Protein AF-A0A329R678-F1 (afdb_monomer_lite)

Foldseek 3Di:
DPCPDPCNDPCNVVDDDDDDDDPVVLVPDPDPVSSVVVVVVVVQVVCVVVLVADDDPVVDSVDGDDDPVPDDDDDPDPDDPVCPCQVVDQLHQPSVLLSVLCVLCVCCAPPVQNDPVSVVVGDDDDDDVSNVVSSVVSNLVPYPDDKDKDFDPPDDPDDPDDPPDDPVVVQPDDDPPDDHRIDID

Radius of gyration: 23.1 Å; chains: 1; bounding box: 65×46×56 Å

Sequence (185 aa):
MIDACHKSSTLWPKFQQLHLREKMRVMSAQNESTATELAEFLEFLLQVGEERHEINPALGPNCIKIPKNMLIENPVEEVSKDREDEDIRSGAIPRGLTQIVDEMYADINNPEIANDEYFANRTILTTTNAVVQRINEAVTQRLEGVSQEYLSTDSVEEDKEVHFFEQKVLHTVNINGILPHKLTL

Structure (mmCIF, N/CA/C/O backbone):
data_AF-A0A329R678-F1
#
_entry.id   AF-A0A329R678-F1
#
loop_
_atom_site.group_PDB
_atom_site.id
_atom_site.type_symbol
_atom_site.label_atom_id
_atom_site.label_alt_id
_atom_site.label_comp_id
_atom_site.label_asym_id
_atom_site.label_entity_id
_atom_site.label_seq_id
_atom_site.pdbx_PDB_ins_code
_atom_site.Cartn_x
_atom_site.Cartn_y
_atom_site.Cartn_z
_atom_site.occupancy
_atom_site.B_iso_or_equiv
_atom_site.auth_seq_id
_atom_site.auth_comp_id
_atom_site.auth_asym_id
_atom_site.auth_atom_id
_atom_site.pdbx_PDB_model_num
ATOM 1 N N . MET A 1 1 ? -2.675 -13.811 -20.116 1.00 44.62 1 MET A N 1
ATOM 2 C CA . MET A 1 1 ? -2.986 -12.360 -20.075 1.00 44.62 1 MET A CA 1
ATOM 3 C C . MET A 1 1 ? -1.812 -11.490 -20.561 1.00 44.62 1 MET A C 1
ATOM 5 O O . MET A 1 1 ? -1.736 -10.330 -20.187 1.00 44.62 1 MET A O 1
ATOM 9 N N . ILE A 1 2 ? -0.904 -12.012 -21.403 1.00 50.44 2 ILE A N 1
ATOM 10 C CA . ILE A 1 2 ? 0.246 -11.256 -21.949 1.00 50.44 2 ILE A CA 1
ATOM 11 C C . ILE A 1 2 ? -0.010 -10.850 -23.418 1.00 50.44 2 ILE A C 1
ATOM 13 O O . ILE A 1 2 ? 0.527 -9.852 -23.887 1.00 50.44 2 ILE A O 1
ATOM 17 N N . ASP A 1 3 ? -0.925 -11.539 -24.113 1.00 45.47 3 ASP A N 1
ATOM 18 C CA . ASP A 1 3 ? -1.231 -11.296 -25.533 1.00 45.47 3 ASP A CA 1
ATOM 19 C C . ASP A 1 3 ? -1.951 -9.968 -25.823 1.00 45.47 3 ASP A C 1
ATOM 21 O O . ASP A 1 3 ? -1.954 -9.505 -26.961 1.00 45.47 3 ASP A O 1
ATOM 25 N N . ALA A 1 4 ? -2.512 -9.316 -24.799 1.00 53.75 4 ALA A N 1
ATOM 26 C CA . ALA A 1 4 ? -3.213 -8.033 -24.904 1.00 53.75 4 ALA A CA 1
ATOM 27 C C . ALA A 1 4 ? -2.349 -6.831 -24.463 1.00 53.75 4 ALA A C 1
ATOM 29 O O . ALA A 1 4 ? -2.868 -5.831 -23.971 1.00 53.75 4 ALA A O 1
ATOM 30 N N . CYS A 1 5 ? -1.022 -6.916 -24.582 1.00 58.47 5 CYS A N 1
ATOM 31 C CA . CYS A 1 5 ? -0.145 -5.781 -24.301 1.00 58.47 5 CYS A CA 1
ATOM 32 C C . CYS A 1 5 ? -0.102 -4.828 -25.508 1.00 58.47 5 CYS A C 1
ATOM 34 O O . CYS A 1 5 ? 0.102 -5.263 -26.632 1.00 58.47 5 CYS A O 1
ATOM 36 N N . HIS A 1 6 ? -0.186 -3.508 -25.317 1.00 60.12 6 HIS A N 1
ATOM 37 C CA . HIS A 1 6 ? -0.041 -2.551 -26.431 1.00 60.12 6 HIS A CA 1
ATOM 38 C C . HIS A 1 6 ? 1.260 -2.733 -27.237 1.00 60.12 6 HIS A C 1
ATOM 40 O O . HIS A 1 6 ? 1.284 -2.445 -28.432 1.00 60.12 6 HIS A O 1
ATOM 46 N N . LYS A 1 7 ? 2.311 -3.270 -26.602 1.00 68.12 7 LYS A N 1
ATOM 47 C CA . LYS A 1 7 ? 3.602 -3.588 -27.227 1.00 68.12 7 LYS A CA 1
ATOM 48 C C . LYS A 1 7 ? 3.549 -4.773 -28.204 1.00 68.12 7 LYS A C 1
ATOM 50 O O . LYS A 1 7 ? 4.445 -4.891 -29.031 1.00 68.12 7 LYS A O 1
ATOM 55 N N . SER A 1 8 ? 2.520 -5.625 -28.140 1.00 75.38 8 SER A N 1
ATOM 56 C CA . SER A 1 8 ? 2.278 -6.704 -29.113 1.00 75.38 8 SER A CA 1
ATOM 57 C C . SER A 1 8 ? 1.406 -6.258 -30.296 1.00 75.38 8 SER A C 1
ATOM 59 O O . SER A 1 8 ? 1.221 -7.016 -31.247 1.00 75.38 8 SER A O 1
ATOM 61 N N . SER A 1 9 ? 0.881 -5.026 -30.273 1.00 83.75 9 SER A N 1
ATOM 62 C CA . SER A 1 9 ? 0.046 -4.491 -31.349 1.00 83.75 9 SER A CA 1
ATOM 63 C C . SER A 1 9 ? 0.848 -4.263 -32.630 1.00 83.75 9 SER A C 1
ATOM 65 O O . SER A 1 9 ? 1.942 -3.702 -32.610 1.00 83.75 9 SER A O 1
ATOM 67 N N . THR A 1 10 ? 0.244 -4.566 -33.780 1.00 87.69 10 THR A N 1
ATOM 68 C CA . THR A 1 10 ? 0.797 -4.236 -35.106 1.00 87.69 10 THR A CA 1
ATOM 69 C C . THR A 1 10 ? 0.944 -2.730 -35.337 1.00 87.69 10 THR A C 1
ATOM 71 O O . THR A 1 10 ? 1.652 -2.306 -36.251 1.00 87.69 10 THR A O 1
ATOM 74 N N . LEU A 1 11 ? 0.284 -1.907 -34.515 1.00 85.62 11 LEU A N 1
ATOM 75 C CA . LEU A 1 11 ? 0.415 -0.454 -34.538 1.00 85.62 11 LEU A CA 1
ATOM 76 C C . LEU A 1 11 ? 1.606 0.046 -33.717 1.00 85.62 11 LEU A C 1
ATOM 78 O O . LEU A 1 11 ? 2.033 1.169 -33.959 1.00 85.62 11 LEU A O 1
ATOM 82 N N . TRP A 1 12 ? 2.165 -0.758 -32.804 1.00 85.94 12 TRP A N 1
ATOM 83 C CA . TRP A 1 12 ? 3.279 -0.363 -31.931 1.00 85.94 12 TRP A CA 1
ATOM 84 C C . TRP A 1 12 ? 4.478 0.245 -32.685 1.00 85.94 12 TRP A C 1
ATOM 86 O O . TRP A 1 12 ? 4.948 1.301 -32.263 1.00 85.94 12 TRP A O 1
ATOM 96 N N . PRO A 1 13 ? 4.911 -0.286 -33.852 1.00 87.12 13 PRO A N 1
ATOM 97 C CA . PRO A 1 13 ? 6.009 0.307 -34.624 1.00 87.12 13 PRO A CA 1
ATOM 98 C C . PRO A 1 13 ? 5.723 1.711 -35.179 1.00 87.12 13 PRO A C 1
ATOM 100 O O . PRO A 1 13 ? 6.641 2.383 -35.636 1.00 87.12 13 PRO A O 1
ATOM 103 N N . LYS A 1 14 ? 4.457 2.150 -35.191 1.00 88.81 14 LYS A N 1
ATOM 104 C CA . LYS A 1 14 ? 4.047 3.476 -35.679 1.00 88.81 14 LYS A CA 1
ATOM 105 C C . LYS A 1 14 ? 4.076 4.547 -34.586 1.00 88.81 14 LYS A C 1
ATOM 107 O O . LYS A 1 14 ? 3.896 5.721 -34.900 1.00 88.81 14 LYS A O 1
ATOM 112 N N . PHE A 1 15 ? 4.261 4.164 -33.323 1.00 86.81 15 PHE A N 1
ATOM 113 C CA . PHE A 1 15 ? 4.336 5.107 -32.211 1.00 86.81 15 PHE A CA 1
ATOM 114 C C . PHE A 1 15 ? 5.758 5.638 -32.038 1.00 86.81 15 PHE A C 1
ATOM 116 O O . PHE A 1 15 ? 6.739 4.909 -32.161 1.00 86.81 15 PHE A O 1
ATOM 123 N N . GLN A 1 16 ? 5.866 6.922 -31.701 1.00 88.56 16 GLN A N 1
ATOM 124 C CA . GLN A 1 16 ? 7.132 7.524 -31.305 1.00 88.56 16 GLN A CA 1
ATOM 125 C C . GLN A 1 16 ? 7.406 7.212 -29.831 1.00 88.56 16 GLN A C 1
ATOM 127 O O . GLN A 1 16 ? 6.624 7.576 -28.953 1.00 88.56 16 GLN A O 1
ATOM 132 N N . GLN A 1 17 ? 8.536 6.563 -29.551 1.00 83.31 17 GLN A N 1
ATOM 133 C CA . GLN A 1 17 ? 8.971 6.285 -28.186 1.00 83.31 17 GLN A CA 1
ATOM 134 C C . GLN A 1 17 ? 9.801 7.454 -27.649 1.00 83.31 17 GLN A C 1
ATOM 136 O O . GLN A 1 17 ? 10.878 7.761 -28.162 1.00 83.31 17 GLN A O 1
ATOM 141 N N . LEU A 1 18 ? 9.310 8.092 -26.591 1.00 85.81 18 LEU A N 1
ATOM 142 C CA . LEU A 1 18 ? 10.030 9.132 -25.863 1.00 85.81 18 LEU A CA 1
ATOM 143 C C . LEU A 1 18 ? 10.611 8.540 -24.579 1.00 85.81 18 LEU A C 1
ATOM 145 O O . LEU A 1 18 ? 9.918 7.841 -23.843 1.00 85.81 18 LEU A O 1
ATOM 149 N N . HIS A 1 19 ? 11.884 8.825 -24.315 1.00 80.50 19 HIS A N 1
ATOM 150 C CA . HIS A 1 19 ? 12.568 8.389 -23.101 1.00 80.50 19 HIS A CA 1
ATOM 151 C C . HIS A 1 19 ? 12.672 9.569 -22.143 1.00 80.50 19 HIS A C 1
ATOM 153 O O . HIS A 1 19 ? 13.465 10.486 -22.363 1.00 80.50 19 HIS A O 1
ATOM 159 N N . LEU A 1 20 ? 11.860 9.545 -21.090 1.00 78.81 20 LEU A N 1
ATOM 160 C CA . LEU A 1 20 ? 11.963 10.504 -19.998 1.00 78.81 20 LEU A CA 1
ATOM 161 C C . LEU A 1 20 ? 13.156 10.127 -19.118 1.00 78.81 20 LEU A C 1
ATOM 163 O O . LEU A 1 20 ? 13.356 8.954 -18.814 1.00 78.81 20 LEU A O 1
ATOM 167 N N . ARG A 1 21 ? 13.961 11.122 -18.740 1.00 75.00 21 ARG A N 1
ATOM 168 C CA . ARG A 1 21 ? 15.178 10.926 -17.932 1.00 75.00 21 ARG A CA 1
ATOM 169 C C . ARG A 1 21 ? 15.086 11.549 -16.542 1.00 75.00 21 ARG A C 1
ATOM 171 O O . ARG A 1 21 ? 15.887 11.221 -15.677 1.00 75.00 21 ARG A O 1
ATOM 178 N N . GLU A 1 22 ? 14.119 12.436 -16.329 1.00 74.94 22 GLU A N 1
ATOM 179 C CA . GLU A 1 22 ? 13.977 13.184 -15.083 1.00 74.94 22 GLU A CA 1
ATOM 180 C C . GLU A 1 22 ? 12.963 12.520 -14.146 1.00 74.94 22 GLU A C 1
ATOM 182 O O . GLU A 1 22 ? 11.812 12.260 -14.510 1.00 74.94 22 GLU A O 1
ATOM 187 N N . LYS A 1 23 ? 13.397 12.252 -12.908 1.00 70.81 23 LYS A N 1
ATOM 188 C CA . LYS A 1 23 ? 12.581 11.653 -11.845 1.00 70.81 23 LYS A CA 1
ATOM 189 C C . LYS A 1 23 ? 11.815 12.751 -11.089 1.00 70.81 23 LYS A C 1
ATOM 191 O O . LYS A 1 23 ? 12.190 13.129 -9.983 1.00 70.81 23 LYS A O 1
ATOM 196 N N . MET A 1 24 ? 10.715 13.241 -11.660 1.00 70.00 24 MET A N 1
ATOM 197 C CA . MET A 1 24 ? 9.947 14.378 -11.107 1.00 70.00 24 MET A CA 1
ATOM 198 C C . MET A 1 24 ? 9.460 14.182 -9.655 1.00 70.00 24 MET A C 1
ATOM 200 O O . MET A 1 24 ? 9.307 15.159 -8.932 1.00 70.00 24 MET A O 1
ATOM 204 N N . ARG A 1 25 ? 9.263 12.936 -9.191 1.00 65.62 25 ARG A N 1
ATOM 205 C CA . ARG A 1 25 ? 8.847 12.636 -7.803 1.00 65.62 25 ARG A CA 1
ATOM 206 C C . ARG A 1 25 ? 9.941 12.878 -6.746 1.00 65.62 25 ARG A C 1
ATOM 208 O O . ARG A 1 25 ? 9.602 13.046 -5.585 1.00 65.62 25 ARG A O 1
ATOM 215 N N . VAL A 1 26 ? 11.226 12.922 -7.126 1.00 62.50 26 VAL A N 1
ATOM 216 C CA . VAL A 1 26 ? 12.355 13.210 -6.204 1.00 62.50 26 VAL A CA 1
ATOM 217 C C . VAL A 1 26 ? 12.342 14.666 -5.753 1.00 62.50 26 VAL A C 1
ATOM 219 O O . VAL A 1 26 ? 12.728 14.981 -4.633 1.00 62.50 26 VAL A O 1
ATOM 222 N N . MET A 1 27 ? 11.896 15.568 -6.630 1.00 58.31 27 MET A N 1
ATOM 223 C CA . MET A 1 27 ? 12.028 17.013 -6.430 1.00 58.31 27 MET A CA 1
ATOM 224 C C . MET A 1 27 ? 11.109 17.576 -5.337 1.00 58.31 27 MET A C 1
ATOM 226 O O . MET A 1 27 ? 11.174 18.764 -5.042 1.00 58.31 27 MET A O 1
ATOM 230 N N . SER A 1 28 ? 10.261 16.737 -4.737 1.00 63.12 28 SER A N 1
ATOM 231 C CA . SER A 1 28 ? 9.339 17.106 -3.660 1.00 63.12 28 SER A CA 1
ATOM 232 C C . SER A 1 28 ? 9.893 16.844 -2.253 1.00 63.12 28 SER A C 1
ATOM 234 O O . SER A 1 28 ? 9.177 17.073 -1.280 1.00 63.12 28 SER A O 1
ATOM 236 N N . ALA A 1 29 ? 11.130 16.348 -2.115 1.00 61.75 29 ALA A N 1
ATOM 237 C CA . ALA A 1 29 ? 11.719 16.080 -0.805 1.00 61.75 29 ALA A CA 1
ATOM 238 C C . ALA A 1 29 ? 11.932 17.384 -0.016 1.00 61.75 29 ALA A C 1
ATOM 240 O O . ALA A 1 29 ? 12.594 18.308 -0.485 1.00 61.75 29 ALA A O 1
ATOM 241 N N . GLN A 1 30 ? 11.356 17.452 1.186 1.00 65.19 30 GLN A N 1
ATOM 242 C CA . GLN A 1 30 ? 11.379 18.655 2.023 1.00 65.19 30 GLN A CA 1
ATOM 243 C C . GLN A 1 30 ? 12.724 18.853 2.749 1.00 65.19 30 GLN A C 1
ATOM 245 O O . GLN A 1 30 ? 13.092 19.993 3.018 1.00 65.19 30 GLN A O 1
ATOM 250 N N . ASN A 1 31 ? 13.473 17.768 3.013 1.00 70.81 31 ASN A N 1
ATOM 251 C CA . ASN A 1 31 ? 14.723 17.764 3.785 1.00 70.81 31 ASN A CA 1
ATOM 252 C C . ASN A 1 31 ? 15.814 16.903 3.106 1.00 70.81 31 ASN A C 1
ATOM 254 O O . ASN A 1 31 ? 15.518 15.999 2.328 1.00 70.81 31 ASN A O 1
ATOM 258 N N . GLU A 1 32 ? 17.088 17.138 3.439 1.00 72.69 32 GLU A N 1
ATOM 259 C CA . GLU A 1 32 ? 18.248 16.462 2.819 1.00 72.69 32 GLU A CA 1
ATOM 260 C C . GLU A 1 32 ? 18.330 14.953 3.140 1.00 72.69 32 GLU A C 1
ATOM 262 O O . GLU A 1 32 ? 18.625 14.139 2.263 1.00 72.69 32 GLU A O 1
ATOM 267 N N . SER A 1 33 ? 17.996 14.558 4.376 1.00 74.31 33 SER A N 1
ATOM 268 C CA . SER A 1 33 ? 17.966 13.142 4.786 1.00 74.31 33 SER A CA 1
ATOM 269 C C . SER A 1 33 ? 16.896 12.355 4.026 1.00 74.31 33 SER A C 1
ATOM 271 O O . SER A 1 33 ? 17.181 11.305 3.458 1.00 74.31 33 SER A O 1
ATOM 273 N N . THR A 1 34 ? 15.676 12.897 3.943 1.00 76.25 34 THR A N 1
ATOM 274 C CA . THR A 1 34 ? 14.563 12.252 3.231 1.00 76.25 34 THR A CA 1
ATOM 275 C C . THR A 1 34 ? 14.780 12.249 1.719 1.00 76.25 34 THR A C 1
ATOM 277 O O . THR A 1 34 ? 14.377 11.307 1.041 1.00 76.25 34 THR A O 1
ATOM 280 N N . ALA A 1 35 ? 15.469 13.257 1.175 1.00 77.50 35 ALA A N 1
ATOM 281 C CA . ALA A 1 35 ? 15.884 13.267 -0.226 1.00 77.50 35 ALA A CA 1
ATOM 282 C C . ALA A 1 35 ? 16.862 12.128 -0.551 1.00 77.50 35 ALA A C 1
ATOM 284 O O . ALA A 1 35 ? 16.757 11.525 -1.620 1.00 77.50 35 ALA A O 1
ATOM 285 N N . THR A 1 36 ? 17.782 11.820 0.367 1.00 81.88 36 THR A N 1
ATOM 286 C CA . THR A 1 36 ? 18.777 10.752 0.193 1.00 81.88 36 THR A CA 1
ATOM 287 C C . THR A 1 36 ? 18.113 9.375 0.197 1.00 81.88 36 THR A C 1
ATOM 289 O O . THR A 1 36 ? 18.285 8.615 -0.754 1.00 81.88 36 THR A O 1
ATOM 292 N N . GLU A 1 37 ? 17.266 9.088 1.188 1.00 83.25 37 GLU A N 1
ATOM 293 C CA . GLU A 1 37 ? 16.509 7.826 1.264 1.00 83.25 37 GLU A CA 1
ATOM 294 C C . GLU A 1 37 ? 15.598 7.627 0.042 1.00 83.25 37 GLU A C 1
ATOM 296 O O . GLU A 1 37 ? 15.548 6.548 -0.557 1.00 83.25 37 GLU A O 1
ATOM 301 N N . LEU A 1 38 ? 14.908 8.690 -0.387 1.00 82.69 38 LEU A N 1
ATOM 302 C CA . LEU A 1 38 ? 14.064 8.660 -1.578 1.00 82.69 38 LEU A CA 1
ATOM 303 C C . LEU A 1 38 ? 14.883 8.409 -2.852 1.00 82.69 38 LEU A C 1
ATOM 305 O O . LEU A 1 38 ? 14.434 7.682 -3.742 1.00 82.69 38 LEU A O 1
ATOM 309 N N . ALA A 1 39 ? 16.079 8.992 -2.954 1.00 83.44 39 ALA A N 1
ATOM 310 C CA . ALA A 1 39 ? 16.979 8.767 -4.077 1.00 83.44 39 ALA A CA 1
ATOM 311 C C . ALA A 1 39 ? 17.461 7.310 -4.134 1.00 83.44 39 ALA A C 1
ATOM 313 O O . ALA A 1 39 ? 17.420 6.713 -5.212 1.00 83.44 39 ALA A O 1
ATOM 314 N N . GLU A 1 40 ? 17.839 6.721 -2.996 1.00 86.12 40 GLU A N 1
ATOM 315 C CA . GLU A 1 40 ? 18.222 5.307 -2.891 1.00 86.12 40 GLU A CA 1
ATOM 316 C C . GLU A 1 40 ? 17.073 4.377 -3.305 1.00 86.12 40 GLU A C 1
ATOM 318 O O . GLU A 1 40 ? 17.256 3.491 -4.144 1.00 86.12 40 GLU A O 1
ATOM 323 N N . PHE A 1 41 ? 15.860 4.622 -2.798 1.00 86.06 41 PHE A N 1
ATOM 324 C CA . PHE A 1 41 ? 14.670 3.857 -3.177 1.00 86.06 41 PHE A CA 1
ATOM 325 C C . PHE A 1 41 ? 14.373 3.944 -4.681 1.00 86.06 41 PHE A C 1
ATOM 327 O O . PHE A 1 41 ? 14.062 2.946 -5.335 1.00 86.06 41 PHE A O 1
ATOM 334 N N . LEU A 1 42 ? 14.492 5.134 -5.269 1.00 85.81 42 LEU A N 1
ATOM 335 C CA . LEU A 1 42 ? 14.240 5.325 -6.695 1.00 85.81 42 LEU A CA 1
ATOM 336 C C . LEU A 1 42 ? 15.338 4.760 -7.585 1.00 85.81 42 LEU A C 1
ATOM 338 O O . LEU A 1 42 ? 15.078 4.457 -8.750 1.00 85.81 42 LEU A O 1
ATOM 342 N N . GLU A 1 43 ? 16.563 4.661 -7.087 1.00 87.00 43 GLU A N 1
ATOM 343 C CA . GLU A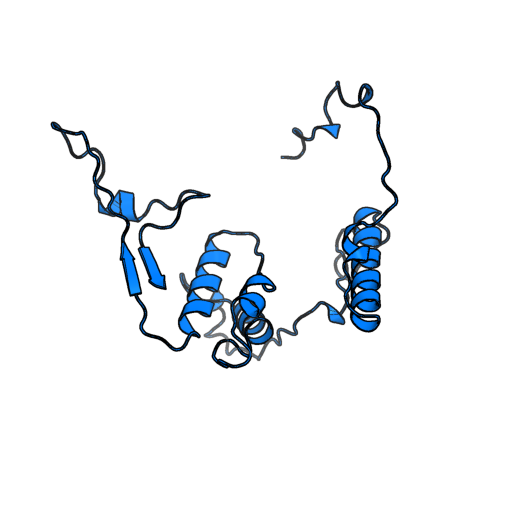 1 43 ? 17.628 3.961 -7.790 1.00 87.00 43 GLU A CA 1
ATOM 344 C C . GLU A 1 43 ? 17.387 2.453 -7.786 1.00 87.00 43 GLU A C 1
ATOM 346 O O . GLU A 1 43 ? 17.486 1.818 -8.835 1.00 87.00 43 GLU A O 1
ATOM 351 N N . PHE A 1 44 ? 16.927 1.898 -6.664 1.00 88.19 44 PHE A N 1
ATOM 352 C CA . PHE A 1 44 ? 16.464 0.513 -6.609 1.00 88.19 44 PHE A CA 1
ATOM 353 C C . PHE A 1 44 ? 15.329 0.243 -7.615 1.00 88.19 44 PHE A C 1
ATOM 355 O O . PHE A 1 44 ? 15.408 -0.712 -8.388 1.00 88.19 44 PHE A O 1
ATOM 362 N N . LEU A 1 45 ? 14.305 1.105 -7.690 1.00 87.62 45 LEU A N 1
ATOM 363 C CA . LEU A 1 45 ? 13.220 0.944 -8.671 1.00 87.62 45 LEU A CA 1
ATOM 364 C C . LEU A 1 45 ? 13.707 1.004 -10.127 1.00 87.62 45 LEU A C 1
ATOM 366 O O . LEU A 1 45 ? 13.183 0.272 -10.970 1.00 87.62 45 LEU A O 1
ATOM 370 N N . LEU A 1 46 ? 14.706 1.841 -10.435 1.00 87.12 46 LEU A N 1
ATOM 371 C CA . LEU A 1 46 ? 15.326 1.851 -11.762 1.00 87.12 46 LEU A CA 1
ATOM 372 C C . LEU A 1 46 ? 16.039 0.534 -12.054 1.00 87.12 46 LEU A C 1
ATOM 374 O O . LEU A 1 46 ? 15.813 -0.047 -13.110 1.00 87.12 46 LEU A O 1
ATOM 378 N N . GLN A 1 47 ? 16.851 0.039 -11.120 1.00 87.62 47 GLN A N 1
ATOM 379 C CA . GLN A 1 47 ? 17.548 -1.237 -11.284 1.00 87.62 47 GLN A CA 1
ATOM 380 C C . GLN A 1 47 ? 16.565 -2.389 -11.504 1.00 87.62 47 GLN A C 1
ATOM 382 O O . GLN A 1 47 ? 16.806 -3.251 -12.348 1.00 87.62 47 GLN A O 1
ATOM 387 N N . VAL A 1 48 ? 15.430 -2.389 -10.800 1.00 88.00 48 VAL A N 1
ATOM 388 C CA . VAL A 1 48 ? 14.354 -3.361 -11.026 1.00 88.00 48 VAL A CA 1
ATOM 389 C C . VAL A 1 48 ? 13.774 -3.221 -12.434 1.00 88.00 48 VAL A C 1
ATOM 391 O O . VAL A 1 48 ? 13.691 -4.218 -13.148 1.00 88.00 48 VAL A O 1
ATOM 394 N N . GLY A 1 49 ? 13.421 -2.003 -12.857 1.00 83.38 49 GLY A N 1
ATOM 395 C CA . GLY A 1 49 ? 12.829 -1.741 -14.174 1.00 83.38 49 GLY A CA 1
ATOM 396 C C . GLY A 1 49 ? 13.767 -1.975 -15.365 1.00 83.38 49 GLY A C 1
ATOM 397 O O . GLY A 1 49 ? 13.296 -2.283 -16.456 1.00 83.38 49 GLY A O 1
ATOM 398 N N . GLU A 1 50 ? 15.079 -1.846 -15.164 1.00 84.06 50 GLU A N 1
ATOM 399 C CA . GLU A 1 50 ? 16.122 -2.120 -16.162 1.00 84.06 50 GLU A CA 1
ATOM 400 C C . GLU A 1 50 ? 16.678 -3.553 -16.083 1.00 84.06 50 GLU A C 1
ATOM 402 O O . GLU A 1 50 ? 17.637 -3.864 -16.789 1.00 84.06 50 GLU A O 1
ATOM 407 N N . GLU A 1 51 ? 16.118 -4.409 -15.217 1.00 82.00 51 GLU A N 1
ATOM 408 C CA . GLU A 1 51 ? 16.579 -5.788 -14.976 1.00 82.00 51 GLU A CA 1
ATOM 409 C C . GLU A 1 51 ? 18.048 -5.884 -14.501 1.00 82.00 51 GLU A C 1
ATOM 411 O O . GLU A 1 51 ? 18.714 -6.902 -14.673 1.00 82.00 51 GLU A O 1
ATOM 416 N N . ARG A 1 52 ? 18.563 -4.827 -13.856 1.00 83.38 52 ARG A N 1
ATOM 417 C CA . ARG A 1 52 ? 19.910 -4.757 -13.251 1.00 83.38 52 ARG A CA 1
ATOM 418 C C . ARG A 1 52 ? 19.903 -4.993 -11.736 1.00 83.38 52 ARG A C 1
ATOM 420 O O . ARG A 1 52 ? 20.862 -4.640 -11.054 1.00 83.38 52 ARG A O 1
ATOM 427 N N . HIS A 1 53 ? 18.807 -5.520 -11.201 1.00 81.50 53 HIS A N 1
ATOM 428 C CA . HIS A 1 53 ? 18.627 -5.746 -9.770 1.00 81.50 53 HIS A CA 1
ATOM 429 C C . HIS A 1 53 ? 19.422 -6.960 -9.273 1.00 81.50 53 HIS A C 1
ATOM 431 O O . HIS A 1 53 ? 19.713 -7.893 -10.021 1.00 81.50 53 HIS A O 1
ATOM 437 N N . GLU A 1 54 ? 19.738 -6.974 -7.976 1.00 80.38 54 GLU A N 1
ATOM 438 C CA . GLU A 1 54 ? 20.316 -8.158 -7.346 1.00 80.38 54 GLU A CA 1
ATOM 439 C C . GLU A 1 54 ? 19.312 -9.316 -7.359 1.00 80.38 54 GLU A C 1
ATOM 441 O O . GLU A 1 54 ? 18.179 -9.195 -6.882 1.00 80.38 54 GLU A O 1
ATOM 446 N N . ILE A 1 55 ? 19.760 -10.462 -7.863 1.00 81.38 55 ILE A N 1
ATOM 447 C CA . ILE A 1 55 ? 19.014 -11.716 -7.797 1.00 81.38 55 ILE A CA 1
ATOM 448 C C . ILE A 1 55 ? 19.378 -12.473 -6.527 1.00 81.38 55 ILE A C 1
ATOM 450 O O . ILE A 1 55 ? 20.527 -12.463 -6.078 1.00 81.38 55 ILE A O 1
ATOM 454 N N . ASN A 1 56 ? 18.403 -13.168 -5.949 1.00 76.19 56 ASN A N 1
ATOM 455 C CA . ASN A 1 56 ? 18.685 -14.114 -4.880 1.00 76.19 56 ASN A CA 1
ATOM 456 C C . ASN A 1 56 ? 19.144 -15.457 -5.492 1.00 76.19 56 ASN A C 1
ATOM 458 O O . ASN A 1 56 ? 18.317 -16.138 -6.107 1.00 76.19 56 ASN A O 1
ATOM 462 N N . PRO A 1 57 ? 20.408 -15.896 -5.291 1.00 75.62 57 PRO A N 1
ATOM 463 C CA . PRO A 1 57 ? 20.914 -17.137 -5.883 1.00 75.62 57 PRO A CA 1
ATOM 464 C C . PRO A 1 57 ? 20.111 -18.379 -5.479 1.00 75.62 57 PRO A C 1
ATOM 466 O O . PRO A 1 57 ? 20.078 -19.352 -6.225 1.00 75.62 57 PRO A O 1
ATOM 469 N N . ALA A 1 58 ? 19.459 -18.347 -4.312 1.00 80.12 58 ALA A N 1
ATOM 470 C CA . ALA A 1 58 ? 18.677 -19.461 -3.789 1.00 80.12 58 ALA A CA 1
ATOM 471 C C . ALA A 1 58 ? 17.262 -19.561 -4.389 1.00 80.12 58 ALA A C 1
ATOM 473 O O . ALA A 1 58 ? 16.688 -20.646 -4.389 1.00 80.12 58 ALA A O 1
ATOM 474 N N . LEU A 1 59 ? 16.692 -18.455 -4.886 1.00 78.25 59 LEU A N 1
ATOM 475 C CA . LEU A 1 59 ? 15.318 -18.404 -5.418 1.00 78.25 59 LEU A CA 1
ATOM 476 C C . LEU A 1 59 ? 15.270 -18.383 -6.957 1.00 78.25 59 LEU A C 1
ATOM 478 O O . LEU A 1 59 ? 14.224 -18.642 -7.545 1.00 78.25 59 LEU A O 1
ATOM 482 N N . GLY A 1 60 ? 16.410 -18.130 -7.608 1.00 76.56 60 GLY A N 1
ATOM 483 C CA . GLY A 1 60 ? 16.559 -18.146 -9.062 1.00 76.56 60 GLY A CA 1
ATOM 484 C C . GLY A 1 60 ? 16.610 -16.749 -9.700 1.00 76.56 60 GLY A C 1
ATOM 485 O O . GLY A 1 60 ? 16.469 -15.735 -9.015 1.00 76.56 60 GLY A O 1
ATOM 486 N N . PRO A 1 61 ? 16.822 -16.677 -11.028 1.00 76.12 61 PRO A N 1
ATOM 487 C CA . PRO A 1 61 ? 17.091 -15.423 -11.742 1.00 76.12 61 PRO A CA 1
ATOM 488 C C . PRO A 1 61 ? 15.874 -14.495 -11.870 1.00 76.12 61 PRO A C 1
ATOM 490 O O . PRO A 1 61 ? 16.041 -13.322 -12.169 1.00 76.12 61 PRO A O 1
ATOM 493 N N . ASN A 1 62 ? 14.661 -15.001 -11.630 1.00 79.75 62 ASN A N 1
ATOM 494 C CA . ASN A 1 62 ? 13.416 -14.234 -11.755 1.00 79.75 62 ASN A CA 1
ATOM 495 C C . ASN A 1 62 ? 12.948 -13.637 -10.417 1.00 79.75 62 ASN A C 1
ATOM 497 O O . ASN A 1 62 ? 11.812 -13.175 -10.308 1.00 79.75 62 ASN A O 1
ATOM 501 N N . CYS A 1 63 ? 13.784 -13.702 -9.380 1.00 81.44 63 CYS A N 1
ATOM 502 C CA . CYS A 1 63 ? 13.443 -13.242 -8.042 1.00 81.44 63 CYS A CA 1
ATOM 503 C C . CYS A 1 63 ? 14.281 -12.021 -7.673 1.00 81.44 63 CYS A C 1
ATOM 505 O O . CYS A 1 63 ? 15.495 -12.117 -7.481 1.00 81.44 63 CYS A O 1
ATOM 507 N N . ILE A 1 64 ? 13.597 -10.890 -7.517 1.00 86.38 64 ILE A N 1
ATOM 508 C CA . ILE A 1 64 ? 14.189 -9.641 -7.045 1.00 86.38 64 ILE A CA 1
ATOM 509 C C . ILE A 1 64 ? 14.509 -9.779 -5.557 1.00 86.38 64 ILE A C 1
ATOM 511 O O . ILE A 1 64 ? 13.657 -10.176 -4.758 1.00 86.38 64 ILE A O 1
ATOM 515 N N . LYS A 1 65 ? 15.729 -9.416 -5.167 1.00 86.50 65 LYS A N 1
ATOM 516 C CA . LYS A 1 65 ? 16.103 -9.273 -3.762 1.00 86.50 65 LYS A CA 1
ATOM 517 C C . LYS A 1 65 ? 15.693 -7.888 -3.257 1.00 86.50 65 LYS A C 1
ATOM 519 O O . LYS A 1 65 ? 16.177 -6.874 -3.753 1.00 86.50 65 LYS A O 1
ATOM 524 N N . ILE A 1 66 ? 14.816 -7.854 -2.256 1.00 87.31 66 ILE A N 1
ATOM 525 C CA . ILE A 1 66 ? 14.386 -6.608 -1.609 1.00 87.31 66 ILE A CA 1
ATOM 526 C C . ILE A 1 66 ? 15.455 -6.172 -0.584 1.00 87.31 66 ILE A C 1
ATOM 528 O O . ILE A 1 66 ? 15.918 -7.016 0.194 1.00 87.31 66 ILE A O 1
ATOM 532 N N . PRO A 1 67 ? 15.871 -4.890 -0.569 1.00 87.75 67 PRO A N 1
ATOM 533 C CA . PRO A 1 67 ? 16.784 -4.350 0.436 1.00 87.75 67 PRO A CA 1
ATOM 534 C C . PRO A 1 67 ? 16.261 -4.528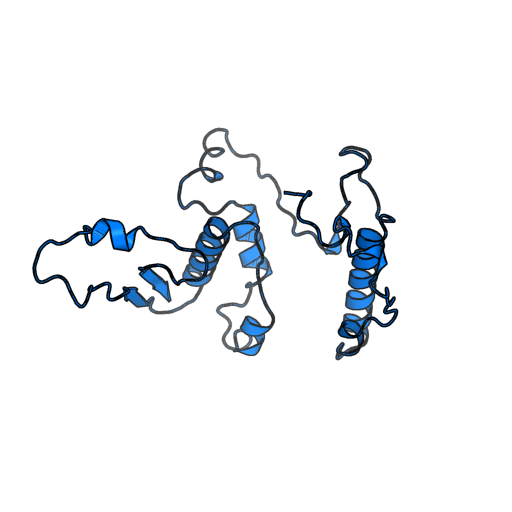 1.866 1.00 87.75 67 PRO A C 1
ATOM 536 O O . PRO A 1 67 ? 15.073 -4.360 2.126 1.00 87.75 67 PRO A O 1
ATOM 539 N N . LYS A 1 68 ? 17.150 -4.835 2.820 1.00 86.62 68 LYS A N 1
ATOM 540 C CA . LYS A 1 68 ? 16.755 -5.132 4.212 1.00 86.62 68 LYS A CA 1
ATOM 541 C C . LYS A 1 68 ? 16.053 -3.970 4.915 1.00 86.62 68 LYS A C 1
ATOM 543 O O . LYS A 1 68 ? 15.151 -4.205 5.700 1.00 86.62 68 LYS A O 1
ATOM 548 N N 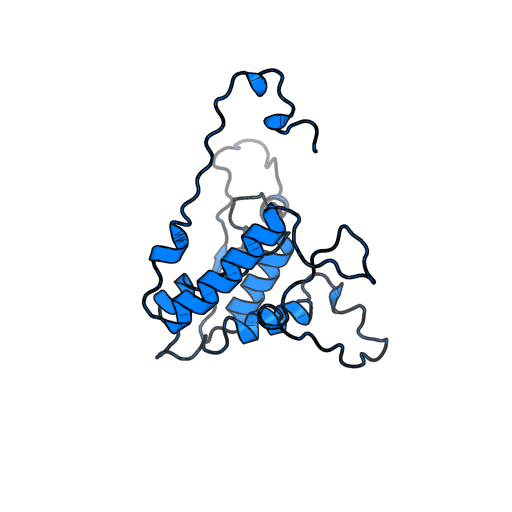. ASN A 1 69 ? 16.442 -2.736 4.614 1.00 86.12 69 ASN A N 1
ATOM 549 C CA . ASN A 1 69 ? 15.821 -1.523 5.153 1.00 86.12 69 ASN A CA 1
ATOM 550 C C . ASN A 1 69 ? 14.398 -1.271 4.624 1.00 86.12 69 ASN A C 1
ATOM 552 O O . ASN A 1 69 ? 13.738 -0.353 5.092 1.00 86.12 69 ASN A O 1
ATOM 556 N N . MET A 1 70 ? 13.934 -2.057 3.649 1.00 86.62 70 MET A N 1
ATOM 557 C CA . MET A 1 70 ? 12.565 -2.016 3.124 1.00 86.62 70 MET A CA 1
ATOM 558 C C . MET A 1 70 ? 11.723 -3.204 3.610 1.00 86.62 70 MET A C 1
ATOM 560 O O . MET A 1 70 ? 10.612 -3.410 3.122 1.00 86.62 70 MET A O 1
ATOM 564 N N . LEU A 1 71 ? 12.261 -4.026 4.516 1.00 87.69 71 LEU A N 1
ATOM 565 C CA . LEU A 1 71 ? 11.589 -5.201 5.053 1.00 87.69 71 LEU A CA 1
ATOM 566 C C . LEU A 1 71 ? 11.179 -4.950 6.500 1.00 87.69 71 LEU A C 1
ATOM 568 O O . LEU A 1 71 ? 11.968 -4.462 7.302 1.00 87.69 71 LEU A O 1
ATOM 572 N N . ILE A 1 72 ? 9.960 -5.366 6.824 1.00 87.00 72 ILE A N 1
ATOM 573 C CA . ILE A 1 72 ? 9.516 -5.546 8.203 1.00 87.00 72 ILE A CA 1
ATOM 574 C C . ILE A 1 72 ? 9.809 -6.999 8.566 1.00 87.00 72 ILE A C 1
ATOM 576 O O . ILE A 1 72 ? 9.450 -7.919 7.821 1.00 87.00 72 ILE A O 1
ATOM 580 N N . GLU A 1 73 ? 10.519 -7.208 9.672 1.00 83.62 73 GLU A N 1
ATOM 581 C CA . GLU A 1 73 ? 10.837 -8.551 10.138 1.00 83.62 73 GLU A CA 1
ATOM 582 C C . GLU A 1 73 ? 9.564 -9.254 10.603 1.00 83.62 73 GLU A C 1
ATOM 584 O O . GLU A 1 73 ? 8.861 -8.773 11.485 1.00 83.62 73 GLU A O 1
ATOM 589 N N . ASN A 1 74 ? 9.300 -10.423 10.023 1.00 75.75 74 ASN A N 1
ATOM 590 C CA . ASN A 1 74 ? 8.225 -11.305 10.452 1.00 75.75 74 ASN A CA 1
ATOM 591 C C . ASN A 1 74 ? 8.829 -12.601 11.002 1.00 75.75 74 ASN A C 1
ATOM 593 O O . ASN A 1 74 ? 8.958 -13.579 10.254 1.00 75.75 74 ASN A O 1
ATOM 597 N N . PRO A 1 75 ? 9.297 -12.602 12.265 1.00 71.44 75 PRO A N 1
ATOM 598 C CA . PRO A 1 75 ? 9.853 -13.793 12.877 1.00 71.44 75 PRO A CA 1
ATOM 599 C C . PRO A 1 75 ? 8.798 -14.898 12.927 1.00 71.44 75 PRO A C 1
ATOM 601 O O . PRO A 1 75 ? 7.672 -14.701 13.384 1.00 71.44 75 PRO A O 1
ATOM 604 N N . VAL A 1 76 ? 9.187 -16.088 12.473 1.00 64.31 76 VAL A N 1
ATOM 605 C CA . VAL A 1 76 ? 8.411 -17.304 12.704 1.00 64.31 76 VAL A CA 1
ATOM 606 C C . VAL A 1 76 ? 8.653 -17.684 14.159 1.00 64.31 76 VAL A C 1
ATOM 608 O O . VAL A 1 76 ? 9.631 -18.361 14.470 1.00 64.31 76 VAL A O 1
ATOM 611 N N . GLU A 1 77 ? 7.818 -17.200 15.077 1.00 60.72 77 GLU A N 1
ATOM 612 C CA . GLU A 1 77 ? 7.758 -17.821 16.401 1.00 60.72 77 GLU A CA 1
ATOM 613 C C . GLU A 1 77 ? 7.439 -19.306 16.199 1.00 60.72 77 GLU A C 1
ATOM 615 O O . GLU A 1 77 ? 6.609 -19.631 15.350 1.00 60.72 77 GLU A O 1
ATOM 620 N N . GLU A 1 78 ? 8.118 -20.212 16.911 1.00 51.34 78 GLU A N 1
ATOM 621 C CA . GLU A 1 78 ? 7.857 -21.649 16.800 1.00 51.34 78 GLU A CA 1
ATOM 622 C C . GLU A 1 78 ? 6.404 -21.934 17.183 1.00 51.34 78 GLU A C 1
ATOM 624 O O . GLU A 1 78 ? 6.033 -22.050 18.352 1.00 51.34 78 GLU A O 1
ATOM 629 N N . VAL A 1 79 ? 5.550 -22.002 16.170 1.00 52.38 79 VAL A N 1
ATOM 630 C CA . VAL A 1 79 ? 4.143 -22.287 16.351 1.00 52.38 79 VAL A CA 1
ATOM 631 C C . VAL A 1 79 ? 4.051 -23.765 16.707 1.00 52.38 79 VAL A C 1
ATOM 633 O O . VAL A 1 79 ? 4.421 -24.639 15.925 1.00 52.38 79 VAL A O 1
ATOM 636 N N . SER A 1 80 ? 3.550 -24.064 17.905 1.00 50.78 80 SER A N 1
ATOM 637 C CA . SER A 1 80 ? 2.984 -25.380 18.204 1.00 50.78 80 SER A CA 1
ATOM 638 C C . SER A 1 80 ? 2.072 -25.776 17.037 1.00 50.78 80 SER A C 1
ATOM 640 O O . SER A 1 80 ? 1.192 -24.983 16.702 1.00 50.78 80 SER A O 1
ATOM 642 N N . LYS A 1 81 ? 2.267 -26.959 16.435 1.00 52.03 81 LYS A N 1
ATOM 643 C CA . LYS A 1 81 ? 1.586 -27.462 15.212 1.00 52.03 81 LYS A CA 1
ATOM 644 C C . LYS A 1 81 ? 0.060 -27.256 15.150 1.00 52.03 81 LYS A C 1
ATOM 646 O O . LYS A 1 81 ? -0.528 -27.357 14.084 1.00 52.03 81 LYS A O 1
ATOM 651 N N . ASP A 1 82 ? -0.570 -26.939 16.273 1.00 55.25 82 ASP A N 1
ATOM 652 C CA . ASP A 1 82 ? -1.993 -26.662 16.429 1.00 55.25 82 ASP A CA 1
ATOM 653 C C . ASP A 1 82 ? -2.461 -25.280 15.906 1.00 55.25 82 ASP A C 1
ATOM 655 O O . ASP A 1 82 ? -3.668 -25.065 15.836 1.00 55.25 82 ASP A O 1
ATOM 659 N N . ARG A 1 83 ? -1.570 -24.331 15.545 1.00 52.97 83 ARG A N 1
ATOM 660 C CA . ARG A 1 83 ? -1.971 -22.981 15.050 1.00 52.97 83 ARG A CA 1
ATOM 661 C C . ARG A 1 83 ? -1.535 -22.627 13.621 1.00 52.97 83 ARG A C 1
ATOM 663 O O . ARG A 1 83 ? -1.593 -21.460 13.238 1.00 52.97 83 ARG A O 1
ATOM 670 N N . GLU A 1 84 ? -1.094 -23.591 12.814 1.00 53.22 84 GLU A N 1
ATOM 671 C CA . GLU A 1 84 ? -0.806 -23.346 11.384 1.00 53.22 84 GLU A CA 1
ATOM 672 C C . GLU A 1 84 ? -2.091 -23.053 10.581 1.00 53.22 84 GLU A C 1
ATOM 674 O O . GLU A 1 84 ? -2.067 -22.286 9.620 1.00 53.22 84 GLU A O 1
ATOM 679 N N . ASP A 1 85 ? -3.234 -23.561 11.050 1.00 53.06 85 ASP A N 1
ATOM 680 C CA . ASP A 1 85 ? -4.550 -23.349 10.437 1.00 53.06 85 ASP A CA 1
ATOM 681 C C . ASP A 1 85 ? -5.209 -22.008 10.824 1.00 53.06 85 ASP A C 1
ATOM 683 O O . ASP A 1 85 ? -6.227 -21.629 10.235 1.00 53.06 85 ASP A O 1
ATOM 687 N N . GLU A 1 86 ? -4.652 -21.258 11.790 1.00 56.19 86 GLU A N 1
ATOM 688 C CA . GLU A 1 86 ? -5.219 -19.966 12.205 1.00 56.19 86 GLU A CA 1
ATOM 689 C C . GLU A 1 86 ? -5.147 -18.937 11.072 1.00 56.19 86 GLU A C 1
ATOM 691 O O . GLU A 1 86 ? -6.148 -18.280 10.812 1.00 56.19 86 GLU A O 1
ATOM 696 N N . ASP A 1 87 ? -4.037 -18.869 10.327 1.00 52.34 87 ASP A N 1
ATOM 697 C CA . ASP A 1 87 ? -3.850 -17.921 9.215 1.00 52.34 87 ASP A CA 1
ATOM 698 C C . ASP A 1 87 ? -4.745 -18.243 7.985 1.00 52.34 87 ASP A C 1
ATOM 700 O O . ASP A 1 87 ? -4.946 -17.387 7.116 1.00 52.34 87 ASP A O 1
ATOM 704 N N . ILE A 1 88 ? -5.302 -19.465 7.909 1.00 54.00 88 ILE A N 1
ATOM 705 C CA . ILE A 1 88 ? -6.176 -19.958 6.820 1.00 54.00 88 ILE A CA 1
ATOM 706 C C . ILE A 1 88 ? -7.665 -19.730 7.140 1.00 54.00 88 ILE A C 1
ATOM 708 O O . ILE A 1 88 ? -8.513 -19.728 6.241 1.00 54.00 88 ILE A O 1
ATOM 712 N N . ARG A 1 89 ? -8.021 -19.508 8.412 1.00 57.31 89 ARG A N 1
ATOM 713 C CA . ARG A 1 89 ? -9.416 -19.315 8.821 1.00 57.31 89 ARG A CA 1
ATOM 714 C C . ARG A 1 89 ? -10.003 -18.059 8.168 1.00 57.31 89 ARG A C 1
ATOM 716 O O . ARG A 1 89 ? -9.403 -16.987 8.179 1.00 57.31 89 ARG A O 1
ATOM 723 N N . SER A 1 90 ? -11.222 -18.175 7.636 1.00 48.12 90 SER A N 1
ATOM 724 C CA . SER A 1 90 ? -11.974 -17.027 7.113 1.00 48.12 90 SER A CA 1
ATOM 725 C C . SER A 1 90 ? -12.105 -15.949 8.197 1.00 48.12 90 SER A C 1
ATOM 727 O O . SER A 1 90 ? -12.740 -16.190 9.223 1.00 48.12 90 SER A O 1
ATOM 729 N N . GLY A 1 91 ? -11.491 -14.785 7.967 1.00 52.97 91 GLY A N 1
ATOM 730 C CA . GLY A 1 91 ? -11.451 -13.658 8.909 1.00 52.97 91 GLY A CA 1
ATOM 731 C C . GLY A 1 91 ? -10.174 -13.543 9.752 1.00 52.97 91 GLY A C 1
ATOM 732 O O . GLY A 1 91 ? -10.019 -12.552 10.455 1.00 52.97 91 GLY A O 1
ATOM 733 N N . ALA A 1 92 ? -9.238 -14.494 9.679 1.00 56.44 92 ALA A N 1
ATOM 734 C CA . ALA A 1 92 ? -7.949 -14.349 10.349 1.00 56.44 92 ALA A CA 1
ATOM 735 C C . ALA A 1 92 ? -7.036 -13.370 9.603 1.00 56.44 92 ALA A C 1
ATOM 737 O O . ALA A 1 92 ? -6.986 -13.357 8.366 1.00 56.44 92 ALA A O 1
ATOM 738 N N . ILE A 1 93 ? -6.309 -12.554 10.364 1.00 59.66 93 ILE A N 1
ATOM 739 C CA . ILE A 1 93 ? -5.278 -11.650 9.859 1.00 59.66 93 ILE A CA 1
ATOM 740 C C . ILE A 1 93 ? -3.955 -12.413 9.944 1.00 59.66 93 ILE A C 1
ATOM 742 O O . ILE A 1 93 ? -3.532 -12.729 11.056 1.00 59.66 93 ILE A O 1
ATOM 746 N N . PRO A 1 94 ? -3.302 -12.726 8.809 1.00 66.19 94 PRO A N 1
ATOM 747 C CA . PRO A 1 94 ? -1.992 -13.354 8.832 1.00 66.19 94 PRO A CA 1
ATOM 748 C C . PRO A 1 94 ? -1.040 -12.558 9.718 1.00 66.19 94 PRO A C 1
ATOM 750 O O . PRO A 1 94 ? -0.994 -11.337 9.607 1.00 66.19 94 PRO A O 1
ATOM 753 N N . ARG A 1 95 ? -0.262 -13.222 10.572 1.00 66.81 95 ARG A N 1
ATOM 754 C CA . ARG A 1 95 ? 0.607 -12.543 11.560 1.00 66.81 95 ARG A CA 1
ATOM 755 C C . ARG A 1 95 ? 1.463 -11.407 10.987 1.00 66.81 95 ARG A C 1
ATOM 757 O O . ARG A 1 95 ? 1.539 -10.337 11.584 1.00 66.81 95 ARG A O 1
ATOM 764 N N . GLY A 1 96 ? 2.025 -11.602 9.792 1.00 69.69 96 GLY A N 1
ATOM 765 C CA . GLY A 1 96 ? 2.812 -10.564 9.114 1.00 69.69 96 GLY A CA 1
ATOM 766 C C . GLY A 1 96 ? 2.007 -9.307 8.755 1.00 69.69 96 GLY A C 1
ATOM 767 O O . GLY A 1 96 ? 2.561 -8.218 8.691 1.00 69.69 96 GLY A O 1
ATOM 768 N N . LEU A 1 97 ? 0.690 -9.421 8.565 1.00 75.50 97 LEU A N 1
ATOM 769 C CA . LEU A 1 97 ? -0.192 -8.272 8.348 1.00 75.50 97 LEU A CA 1
ATOM 770 C C . LEU A 1 97 ? -0.431 -7.479 9.633 1.00 75.50 97 LEU A C 1
ATOM 772 O O . LEU A 1 97 ? -0.513 -6.258 9.564 1.00 75.50 97 LEU A O 1
ATOM 776 N N . THR A 1 98 ? -0.488 -8.136 10.794 1.00 79.19 98 THR A N 1
ATOM 777 C CA . THR A 1 98 ? -0.584 -7.452 12.093 1.00 79.19 98 THR A CA 1
ATOM 778 C C . THR A 1 98 ? 0.636 -6.564 12.326 1.00 79.19 98 THR A C 1
ATOM 780 O O . THR A 1 98 ? 0.462 -5.387 12.617 1.00 79.19 98 THR A O 1
ATOM 783 N N . GLN A 1 99 ? 1.844 -7.081 12.076 1.00 85.12 99 GLN A N 1
ATOM 784 C CA . GLN A 1 99 ? 3.088 -6.307 12.184 1.00 85.12 99 GLN A CA 1
ATOM 785 C C . GLN A 1 99 ? 3.129 -5.113 11.233 1.00 85.12 99 GLN A C 1
ATOM 787 O O . GLN A 1 99 ? 3.520 -4.028 11.640 1.00 85.12 99 GLN A O 1
ATOM 792 N N . ILE A 1 100 ? 2.690 -5.279 9.979 1.00 88.12 100 ILE A N 1
ATOM 793 C CA . ILE A 1 100 ? 2.614 -4.152 9.037 1.00 88.12 100 ILE A CA 1
ATOM 794 C C . ILE A 1 100 ? 1.693 -3.061 9.582 1.00 88.12 100 ILE A C 1
ATOM 796 O O . ILE A 1 100 ? 2.023 -1.884 9.476 1.00 88.12 100 ILE A O 1
ATOM 800 N N . VAL A 1 101 ? 0.542 -3.429 10.152 1.00 88.06 101 VAL A N 1
ATOM 801 C CA . VAL A 1 101 ? -0.370 -2.443 10.741 1.00 88.06 101 VAL A CA 1
ATOM 802 C C . VAL A 1 101 ? 0.264 -1.772 11.957 1.00 88.06 101 VAL A C 1
ATOM 804 O O . VAL A 1 101 ? 0.173 -0.555 12.062 1.00 88.06 101 VAL A O 1
ATOM 807 N N . ASP A 1 102 ? 0.926 -2.527 12.830 1.00 87.94 102 ASP A N 1
ATOM 808 C CA . ASP A 1 102 ? 1.559 -1.983 14.035 1.00 87.94 102 ASP A CA 1
ATOM 809 C C . ASP A 1 102 ? 2.710 -1.023 13.692 1.00 87.94 102 ASP A C 1
ATOM 811 O O . ASP A 1 102 ? 2.787 0.059 14.261 1.00 87.94 102 ASP A O 1
ATOM 815 N N . GLU A 1 103 ? 3.547 -1.355 12.707 1.00 88.88 103 GLU A N 1
ATOM 816 C CA . GLU A 1 103 ? 4.620 -0.477 12.217 1.00 88.88 103 GLU A CA 1
ATOM 817 C C . GLU A 1 103 ? 4.067 0.766 11.501 1.00 88.88 103 GLU A C 1
ATOM 819 O O . GLU A 1 103 ? 4.529 1.891 11.701 1.00 88.88 103 GLU A O 1
ATOM 824 N N . MET A 1 104 ? 3.050 0.592 10.651 1.00 89.94 104 MET A N 1
ATOM 825 C CA . MET A 1 104 ? 2.492 1.700 9.872 1.00 89.94 104 MET A CA 1
ATOM 826 C C . MET A 1 104 ? 1.640 2.645 10.714 1.00 89.94 104 MET A C 1
ATOM 828 O O . MET A 1 104 ? 1.615 3.838 10.415 1.00 89.94 104 MET A O 1
ATOM 832 N N . TYR A 1 105 ? 0.949 2.132 11.729 1.00 91.06 105 TYR A N 1
ATOM 833 C CA . TYR A 1 105 ? -0.040 2.852 12.528 1.00 91.06 105 TYR A CA 1
ATOM 834 C C . TYR A 1 105 ? 0.270 2.797 14.038 1.00 91.06 105 TYR A C 1
ATOM 836 O O . TYR A 1 105 ? -0.644 2.746 14.858 1.00 91.06 105 TYR A O 1
ATOM 844 N N . ALA A 1 106 ? 1.553 2.822 14.422 1.00 90.50 106 ALA A N 1
ATOM 845 C CA . ALA A 1 106 ? 1.992 2.731 15.823 1.00 90.50 106 ALA A CA 1
ATOM 846 C C . ALA A 1 106 ? 1.349 3.789 16.744 1.00 90.50 106 ALA A C 1
ATOM 848 O O . ALA A 1 106 ? 0.968 3.500 17.876 1.00 90.50 106 ALA A O 1
ATOM 849 N N . ASP A 1 107 ? 1.188 5.009 16.228 1.00 91.69 107 ASP A N 1
ATOM 850 C CA . ASP A 1 107 ? 0.684 6.177 16.959 1.00 91.69 107 ASP A CA 1
ATOM 851 C C . ASP A 1 107 ? -0.791 6.488 16.664 1.00 91.69 107 ASP A C 1
ATOM 853 O O . ASP A 1 107 ? -1.236 7.617 16.865 1.00 91.69 107 ASP A O 1
ATOM 857 N N . ILE A 1 108 ? -1.567 5.513 16.178 1.00 90.75 108 ILE A N 1
ATOM 858 C CA . ILE A 1 108 ? -2.941 5.736 15.694 1.00 90.75 108 ILE A CA 1
ATOM 859 C C . ILE A 1 108 ? -3.889 6.343 16.743 1.00 90.75 108 ILE A C 1
ATOM 861 O O . ILE A 1 108 ? -4.830 7.043 16.382 1.00 90.75 108 ILE A O 1
ATOM 865 N N . ASN A 1 109 ? -3.614 6.116 18.031 1.00 90.31 109 ASN A N 1
ATOM 866 C CA . ASN A 1 109 ? -4.400 6.639 19.154 1.00 90.31 109 ASN A CA 1
ATOM 867 C C . ASN A 1 109 ? -3.736 7.832 19.860 1.00 90.31 109 ASN A C 1
ATOM 869 O O . ASN A 1 109 ? -4.229 8.294 20.886 1.00 90.31 109 ASN A O 1
ATOM 873 N N . ASN A 1 110 ? -2.613 8.345 19.346 1.00 92.00 110 ASN A N 1
ATOM 874 C CA . ASN A 1 110 ? -1.976 9.531 19.902 1.00 92.00 110 ASN A CA 1
ATOM 875 C C . ASN A 1 110 ? -2.575 10.794 19.253 1.00 92.00 110 ASN A C 1
ATOM 877 O O . ASN A 1 110 ? -2.254 11.077 18.099 1.00 92.00 110 ASN A O 1
ATOM 881 N N . PRO A 1 111 ? -3.388 11.598 19.963 1.00 86.81 111 PRO A N 1
ATOM 882 C CA . PRO A 1 111 ? -4.073 12.751 19.374 1.00 86.81 111 PRO A CA 1
ATOM 883 C C . PRO A 1 111 ? -3.126 13.875 18.926 1.00 86.81 111 PRO A C 1
ATOM 885 O O . PRO A 1 111 ? -3.530 14.726 18.137 1.00 86.81 111 PRO A O 1
ATOM 888 N N . GLU A 1 112 ? -1.876 13.900 19.404 1.00 89.88 112 GLU A N 1
ATOM 889 C CA . GLU A 1 112 ? -0.873 14.870 18.946 1.00 89.88 112 GLU A CA 1
ATOM 890 C C . GLU A 1 112 ? -0.272 14.489 17.583 1.00 89.88 112 GLU A C 1
ATOM 892 O O . GLU A 1 112 ? 0.247 15.354 16.876 1.00 89.88 112 GLU A O 1
ATOM 897 N N . ILE A 1 113 ? -0.353 13.207 17.206 1.00 88.50 113 ILE A N 1
ATOM 898 C CA . ILE A 1 113 ? 0.278 12.647 16.004 1.00 88.50 113 ILE A CA 1
ATOM 899 C C . ILE A 1 113 ? -0.769 12.231 14.965 1.00 88.50 113 ILE A C 1
ATOM 901 O O . ILE A 1 113 ? -0.598 12.540 13.789 1.00 88.50 113 ILE A O 1
ATOM 905 N N . ALA A 1 114 ? -1.852 11.570 15.378 1.00 89.12 114 ALA A N 1
ATOM 906 C CA . ALA A 1 114 ? -2.907 11.011 14.530 1.00 89.12 114 ALA A CA 1
ATOM 907 C C . ALA A 1 114 ? -3.864 12.086 13.971 1.00 89.12 114 ALA A C 1
ATOM 909 O O . ALA A 1 114 ? -5.071 12.065 14.205 1.00 89.12 114 ALA A O 1
ATOM 910 N N . ASN A 1 115 ? -3.313 13.051 13.238 1.00 90.12 115 ASN A N 1
ATOM 911 C CA . ASN A 1 115 ? -4.054 14.077 12.508 1.00 90.12 115 ASN A CA 1
ATOM 912 C C . ASN A 1 115 ? -4.352 13.640 11.056 1.00 90.12 115 ASN A C 1
ATOM 914 O O . ASN A 1 115 ? -3.896 12.593 10.595 1.00 90.12 115 ASN A O 1
ATOM 918 N N . ASP A 1 116 ? -5.090 14.461 10.306 1.00 89.12 116 ASP A N 1
ATOM 919 C CA . ASP A 1 116 ? -5.442 14.160 8.908 1.00 89.12 116 ASP A CA 1
ATOM 920 C C . ASP A 1 116 ? -4.210 13.885 8.025 1.00 89.12 116 ASP A C 1
ATOM 922 O O . ASP A 1 116 ? -4.240 13.011 7.158 1.00 89.12 116 ASP A O 1
ATOM 926 N N . GLU A 1 117 ? -3.104 14.596 8.259 1.00 89.12 117 GLU A N 1
ATOM 927 C CA . GLU A 1 117 ? -1.858 14.432 7.507 1.00 89.12 117 GLU A CA 1
ATOM 928 C C . GLU A 1 117 ? -1.172 13.089 7.809 1.00 89.12 117 GLU A C 1
ATOM 930 O O . GLU A 1 117 ? -0.653 12.438 6.898 1.00 89.12 117 GLU A O 1
ATOM 935 N N . TYR A 1 118 ? -1.222 12.625 9.060 1.00 90.69 118 TYR A N 1
ATOM 936 C CA . TYR A 1 118 ? -0.718 11.314 9.462 1.00 90.69 118 TYR A CA 1
ATOM 937 C C . TYR A 1 118 ? -1.407 10.187 8.696 1.00 90.69 118 TYR A C 1
ATOM 939 O O . TYR A 1 118 ? -0.731 9.302 8.166 1.00 90.69 118 TYR A O 1
ATOM 947 N N . PHE A 1 119 ? -2.736 10.237 8.585 1.00 89.31 119 PHE A N 1
ATOM 948 C CA . PHE A 1 119 ? -3.492 9.237 7.835 1.00 89.31 119 PHE A CA 1
ATOM 949 C C . PHE A 1 119 ? -3.305 9.385 6.321 1.00 89.31 119 PHE A C 1
ATOM 951 O O . PHE A 1 119 ? -3.146 8.379 5.631 1.00 89.31 119 PHE A O 1
ATOM 958 N N . ALA A 1 120 ? -3.266 10.614 5.796 1.00 88.31 120 ALA A N 1
ATOM 959 C CA . ALA A 1 120 ? -3.121 10.868 4.362 1.00 88.31 120 ALA A CA 1
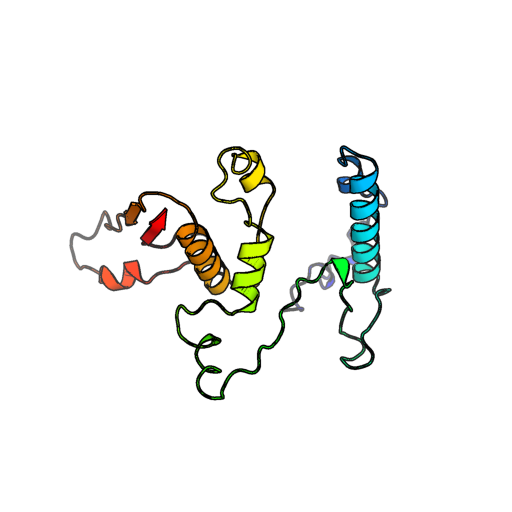ATOM 960 C C . ALA A 1 120 ? -1.768 10.404 3.794 1.00 88.31 120 ALA A C 1
ATOM 962 O O . ALA A 1 120 ? -1.695 9.966 2.645 1.00 88.31 120 ALA A O 1
ATOM 963 N N . ASN A 1 121 ? -0.702 10.465 4.595 1.00 87.12 121 ASN A N 1
ATOM 964 C CA . ASN A 1 121 ? 0.646 10.077 4.176 1.00 87.12 121 ASN A CA 1
ATOM 965 C C . ASN A 1 121 ? 0.925 8.569 4.304 1.00 87.12 121 ASN A C 1
ATOM 967 O O . ASN A 1 121 ? 2.045 8.124 4.043 1.00 87.12 121 ASN A O 1
ATOM 971 N N . ARG A 1 122 ? -0.071 7.765 4.699 1.00 89.44 122 ARG A N 1
ATOM 972 C CA . ARG A 1 122 ? 0.081 6.330 4.963 1.00 89.44 122 ARG A CA 1
ATOM 973 C C . ARG A 1 122 ? -0.880 5.515 4.107 1.00 89.44 122 ARG A C 1
ATOM 975 O O . ARG A 1 122 ? -2.044 5.854 3.920 1.00 89.44 122 ARG A O 1
ATOM 982 N N . THR A 1 123 ? -0.385 4.416 3.551 1.00 90.31 123 THR A N 1
ATOM 983 C CA . THR A 1 123 ? -1.192 3.505 2.735 1.00 90.31 123 THR A CA 1
ATOM 984 C C . THR A 1 123 ? -0.588 2.113 2.763 1.00 90.31 123 THR A C 1
ATOM 986 O O . THR A 1 123 ? 0.623 1.953 2.618 1.00 90.31 123 THR A O 1
ATOM 989 N N . ILE A 1 124 ? -1.447 1.104 2.909 1.00 89.19 124 ILE A N 1
ATOM 990 C CA . ILE A 1 124 ? -1.071 -0.303 2.780 1.00 89.19 124 ILE A CA 1
ATOM 991 C C . ILE A 1 124 ? -1.658 -0.835 1.472 1.00 89.19 124 ILE A C 1
ATOM 993 O O . ILE A 1 124 ? -2.868 -0.796 1.254 1.00 89.19 124 ILE A O 1
ATOM 997 N N . LEU A 1 125 ? -0.793 -1.342 0.593 1.00 88.31 125 LEU A N 1
ATOM 998 C CA . LEU A 1 125 ? -1.184 -1.932 -0.687 1.00 88.31 125 LEU A CA 1
ATOM 999 C C . LEU A 1 125 ? -1.066 -3.452 -0.617 1.00 88.31 125 LEU A C 1
ATOM 1001 O O . LEU A 1 125 ? -0.044 -3.979 -0.183 1.00 88.31 125 LEU A O 1
ATOM 1005 N N . THR A 1 126 ? -2.089 -4.164 -1.091 1.00 84.69 126 THR A N 1
ATOM 1006 C CA . THR A 1 126 ? -2.066 -5.630 -1.184 1.00 84.69 126 THR A CA 1
ATOM 1007 C C . THR A 1 126 ? -2.622 -6.125 -2.511 1.00 84.69 126 THR A C 1
ATOM 1009 O O . THR A 1 126 ? -3.195 -5.368 -3.291 1.00 84.69 126 THR A O 1
ATOM 1012 N N . THR A 1 127 ? -2.422 -7.411 -2.793 1.00 81.56 127 THR A N 1
ATOM 1013 C CA . THR A 1 127 ? -2.769 -8.015 -4.084 1.00 81.56 127 THR A CA 1
ATOM 1014 C C . THR A 1 127 ? -4.262 -8.293 -4.265 1.00 81.56 127 THR A C 1
ATOM 1016 O O . THR A 1 127 ? -4.696 -8.471 -5.401 1.00 81.56 127 THR A O 1
ATOM 1019 N N . THR A 1 128 ? -5.056 -8.364 -3.187 1.00 80.94 128 THR A N 1
ATOM 1020 C CA . THR A 1 128 ? -6.483 -8.723 -3.263 1.00 80.94 128 THR A CA 1
ATOM 1021 C C . THR A 1 128 ? -7.348 -7.877 -2.336 1.00 80.94 128 THR A C 1
ATOM 1023 O O . THR A 1 128 ? -6.975 -7.608 -1.195 1.00 80.94 128 THR A O 1
ATOM 1026 N N . ASN A 1 129 ? -8.562 -7.551 -2.787 1.00 79.19 129 ASN A N 1
ATOM 1027 C CA . ASN A 1 129 ? -9.540 -6.800 -1.993 1.00 79.19 129 ASN A CA 1
ATOM 1028 C C . ASN A 1 129 ? -9.938 -7.525 -0.696 1.00 79.19 129 ASN A C 1
ATOM 1030 O O . ASN A 1 129 ? -10.182 -6.878 0.313 1.00 79.19 129 ASN A O 1
ATOM 1034 N N . ALA A 1 130 ? -9.938 -8.862 -0.685 1.00 79.19 130 ALA A N 1
ATOM 1035 C CA . ALA A 1 130 ? -10.202 -9.641 0.526 1.00 79.19 130 ALA A CA 1
ATOM 1036 C C . ALA A 1 130 ? -9.119 -9.446 1.605 1.00 79.19 130 ALA A C 1
ATOM 1038 O O . ALA A 1 130 ? -9.410 -9.486 2.798 1.00 79.19 130 ALA A O 1
ATOM 1039 N N . VAL A 1 131 ? -7.857 -9.244 1.209 1.00 80.12 131 VAL A N 1
ATOM 1040 C CA . VAL A 1 131 ? -6.789 -8.882 2.152 1.00 80.12 131 VAL A CA 1
ATOM 1041 C C . VA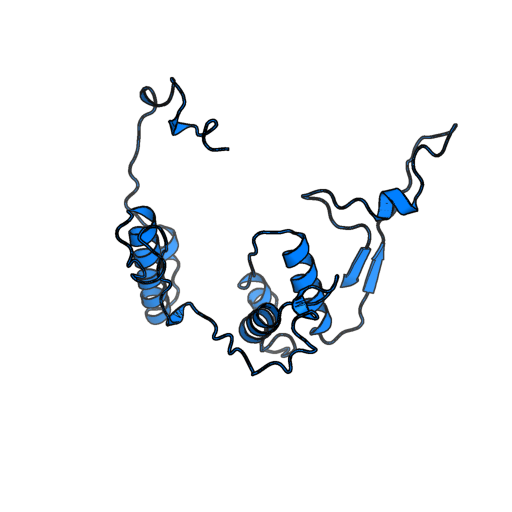L A 1 131 ? -6.932 -7.419 2.571 1.00 80.12 131 VAL A C 1
ATOM 1043 O O . VAL A 1 131 ? -6.839 -7.144 3.761 1.00 80.12 131 VAL A O 1
ATOM 1046 N N . VAL A 1 132 ? -7.232 -6.506 1.636 1.00 82.88 132 VAL A N 1
ATOM 1047 C CA . VAL A 1 132 ? -7.509 -5.088 1.953 1.00 82.88 132 VAL A CA 1
ATOM 1048 C C . VAL A 1 132 ? -8.597 -4.965 3.016 1.00 82.88 132 VAL A C 1
ATOM 1050 O O . VAL A 1 132 ? -8.402 -4.272 4.006 1.00 82.88 132 VAL A O 1
ATOM 1053 N N . GLN A 1 133 ? -9.715 -5.674 2.853 1.00 80.69 133 GLN A N 1
ATOM 1054 C CA . GLN A 1 133 ? -10.818 -5.627 3.806 1.00 80.69 133 GLN A CA 1
ATOM 1055 C C . GLN A 1 133 ? -10.385 -6.093 5.202 1.00 80.69 133 GLN A C 1
ATOM 1057 O O . GLN A 1 133 ? -10.656 -5.403 6.180 1.00 80.69 133 GLN A O 1
ATOM 1062 N N . ARG A 1 134 ? -9.638 -7.201 5.293 1.00 81.06 134 ARG A N 1
ATOM 1063 C CA . ARG A 1 134 ? -9.096 -7.690 6.571 1.00 81.06 134 ARG A CA 1
ATOM 1064 C C . ARG A 1 134 ? -8.167 -6.681 7.243 1.00 81.06 134 ARG A C 1
ATOM 1066 O O . ARG A 1 134 ? -8.210 -6.539 8.458 1.00 81.06 134 ARG A O 1
ATOM 1073 N N . ILE A 1 135 ? -7.330 -5.986 6.472 1.00 84.88 135 ILE A N 1
ATOM 1074 C CA . ILE A 1 135 ? -6.442 -4.941 7.004 1.00 84.88 135 ILE A CA 1
ATOM 1075 C C . ILE A 1 135 ? -7.251 -3.753 7.495 1.00 84.88 135 ILE A C 1
ATOM 1077 O O . ILE A 1 135 ? -7.009 -3.284 8.599 1.00 84.88 135 ILE A O 1
ATOM 1081 N N . ASN A 1 136 ? -8.210 -3.280 6.701 1.00 85.62 136 ASN A N 1
ATOM 1082 C CA . ASN A 1 136 ? -9.046 -2.149 7.082 1.00 85.62 136 ASN A CA 1
ATOM 1083 C C . ASN A 1 136 ? -9.792 -2.453 8.385 1.00 85.62 136 ASN A C 1
ATOM 1085 O O . ASN A 1 136 ? -9.730 -1.655 9.310 1.00 85.62 136 ASN A O 1
ATOM 1089 N N . GLU A 1 137 ? -10.391 -3.641 8.508 1.00 82.88 137 GLU A N 1
ATOM 1090 C CA . GLU A 1 137 ? -11.020 -4.100 9.753 1.00 82.88 137 GLU A CA 1
ATOM 1091 C C . GLU A 1 137 ? -10.021 -4.130 10.924 1.00 82.88 137 GLU A C 1
ATOM 1093 O O . GLU A 1 137 ? -10.342 -3.669 12.019 1.00 82.88 137 GLU A O 1
ATOM 1098 N N . ALA A 1 138 ? -8.794 -4.613 10.699 1.00 83.56 138 ALA A N 1
ATOM 1099 C CA . ALA A 1 138 ? -7.738 -4.649 11.712 1.00 83.56 138 ALA A CA 1
ATOM 1100 C C . ALA A 1 138 ? -7.290 -3.254 12.174 1.00 83.56 138 ALA A C 1
ATOM 1102 O O . ALA A 1 138 ? -6.960 -3.067 13.345 1.00 83.56 138 ALA A O 1
ATOM 1103 N N . VAL A 1 139 ? -7.224 -2.289 11.255 1.00 87.94 139 VAL A N 1
ATOM 1104 C CA . VAL A 1 139 ? -6.878 -0.893 11.550 1.00 87.94 139 VAL A CA 1
ATOM 1105 C C . VAL A 1 139 ? -8.022 -0.239 12.322 1.00 87.94 139 VAL A C 1
ATOM 1107 O O . VAL A 1 139 ? -7.779 0.351 13.370 1.00 87.94 139 VAL A O 1
ATOM 1110 N N . THR A 1 140 ? -9.271 -0.412 11.878 1.00 85.31 140 THR A N 1
ATOM 1111 C CA . THR A 1 140 ? -10.454 0.138 12.557 1.00 85.31 140 THR A CA 1
ATOM 1112 C C . THR A 1 140 ? -10.594 -0.394 13.983 1.00 85.31 140 THR A C 1
ATOM 1114 O O . THR A 1 140 ? -10.886 0.372 14.891 1.00 85.31 140 THR A O 1
ATOM 1117 N N . GLN A 1 141 ? -10.311 -1.679 14.223 1.00 83.75 141 GLN A N 1
ATOM 1118 C CA . GLN A 1 141 ? -10.344 -2.264 15.573 1.00 83.75 141 GLN A CA 1
ATOM 1119 C C . GLN A 1 141 ? -9.294 -1.687 16.536 1.00 83.75 141 GLN A C 1
ATOM 1121 O O . GLN A 1 141 ? -9.444 -1.847 17.746 1.00 83.75 141 GLN A O 1
ATOM 1126 N N . ARG A 1 142 ? -8.230 -1.051 16.027 1.00 85.31 142 ARG A N 1
ATOM 1127 C CA . ARG A 1 142 ? -7.207 -0.393 16.857 1.00 85.31 142 ARG A CA 1
ATOM 1128 C C . ARG A 1 142 ? -7.592 1.027 17.262 1.00 85.31 142 ARG A C 1
ATOM 1130 O O . ARG A 1 142 ? -7.032 1.514 18.239 1.00 85.31 142 ARG A O 1
ATOM 1137 N N . LEU A 1 143 ? -8.498 1.677 16.530 1.00 87.00 143 LEU A N 1
ATOM 1138 C CA . LEU A 1 143 ? -8.923 3.045 16.816 1.00 87.00 143 LEU A CA 1
ATOM 1139 C C . LEU A 1 143 ? -9.718 3.103 18.122 1.00 87.00 143 LEU A C 1
ATOM 1141 O O . LEU A 1 143 ? -10.690 2.373 18.319 1.00 87.00 143 LEU A O 1
ATOM 1145 N N . GLU A 1 144 ? -9.333 4.017 19.006 1.00 83.56 144 GLU A N 1
ATOM 1146 C CA . GLU A 1 144 ? -10.116 4.341 20.192 1.00 83.56 144 GLU A CA 1
ATOM 1147 C C . GLU A 1 144 ? -11.340 5.178 19.797 1.00 83.56 144 GLU A C 1
ATOM 1149 O O . GLU A 1 144 ? -11.232 6.324 19.364 1.00 83.56 144 GLU A O 1
ATOM 1154 N N . GLY A 1 145 ? -12.538 4.609 19.935 1.00 80.69 145 GLY A N 1
ATOM 1155 C CA . GLY A 1 145 ? -13.768 5.300 19.566 1.00 80.69 145 GLY A CA 1
ATOM 1156 C C . GLY A 1 145 ? -15.011 4.424 19.653 1.00 80.69 145 GLY A C 1
ATOM 1157 O O . GLY A 1 145 ? -14.949 3.221 19.907 1.00 80.69 145 GLY A O 1
ATOM 1158 N N . VAL A 1 146 ? -16.174 5.048 19.456 1.00 80.56 146 VAL A N 1
ATOM 1159 C CA . VAL A 1 146 ? -17.436 4.316 19.308 1.00 80.56 146 VAL A CA 1
ATOM 1160 C C . VAL A 1 146 ? -17.551 3.880 17.860 1.00 80.56 146 VAL A C 1
ATOM 1162 O O . VAL A 1 146 ? -17.693 4.730 16.983 1.00 80.56 146 VAL A O 1
ATOM 1165 N N . SER A 1 147 ? -17.541 2.570 17.630 1.00 82.44 147 SER A N 1
ATOM 1166 C CA . SER A 1 147 ? -17.749 2.059 16.284 1.00 82.44 147 SER A CA 1
ATOM 1167 C C . SER A 1 147 ? -19.178 2.317 15.810 1.00 82.44 147 SER A C 1
ATOM 1169 O O . SER A 1 147 ? -20.143 2.127 16.560 1.00 82.44 147 SER A O 1
ATOM 1171 N N . GLN A 1 148 ? -19.313 2.751 14.561 1.00 82.75 148 GLN A N 1
ATOM 1172 C CA . GLN A 1 148 ? -20.592 2.971 13.902 1.00 82.75 148 GLN A CA 1
ATOM 1173 C C . GLN A 1 148 ? -20.720 2.068 12.682 1.00 82.75 148 GLN A C 1
ATOM 1175 O O . GLN A 1 148 ? -19.863 2.039 11.800 1.00 82.75 148 GLN A O 1
ATOM 1180 N 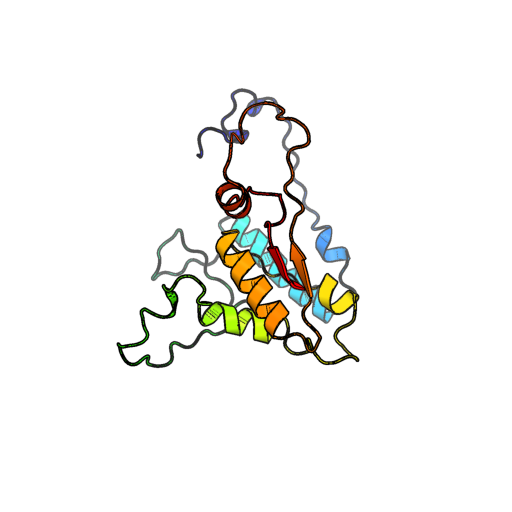N . GLU A 1 149 ? -21.832 1.341 12.624 1.00 83.88 149 GLU A N 1
ATOM 1181 C CA . GLU A 1 149 ? -22.164 0.489 11.491 1.00 83.88 149 GLU A CA 1
ATOM 1182 C C . GLU A 1 149 ? -23.150 1.199 10.562 1.00 83.88 149 GLU A C 1
ATOM 1184 O O . GLU A 1 149 ? -24.221 1.647 10.976 1.00 83.88 149 GLU A O 1
ATOM 1189 N N . TYR A 1 150 ? -22.788 1.259 9.286 1.00 79.31 150 TYR A N 1
ATOM 1190 C CA . TYR A 1 150 ? -23.590 1.799 8.202 1.00 79.31 150 TYR A CA 1
ATOM 1191 C C . TYR A 1 150 ? -23.947 0.658 7.251 1.00 79.31 150 TYR A C 1
ATOM 1193 O O . TYR A 1 150 ? -23.070 -0.043 6.745 1.00 79.31 150 TYR A O 1
ATOM 1201 N N . LEU A 1 151 ? -25.243 0.466 7.018 1.00 78.75 151 LEU A N 1
ATOM 1202 C CA . LEU A 1 151 ? -25.761 -0.542 6.095 1.00 78.75 151 LEU A CA 1
ATOM 1203 C C . LEU A 1 151 ? -26.210 0.141 4.805 1.00 78.75 151 LEU A C 1
ATOM 1205 O O . LEU A 1 151 ? -26.896 1.167 4.856 1.00 78.75 151 LEU A O 1
ATOM 1209 N N . SER A 1 152 ? -25.845 -0.418 3.651 1.00 74.06 152 SER A N 1
ATOM 1210 C CA . SER A 1 152 ? -26.367 0.067 2.377 1.00 74.06 152 SER A CA 1
ATOM 1211 C C . SER A 1 152 ? -27.877 -0.158 2.329 1.00 74.06 152 SER A C 1
ATOM 1213 O O . SER A 1 152 ? -28.408 -1.178 2.777 1.00 74.06 152 SER A O 1
ATOM 1215 N N . THR A 1 153 ? -28.598 0.840 1.821 1.00 66.50 153 THR A N 1
ATOM 1216 C CA . THR A 1 153 ? -30.044 0.738 1.620 1.00 66.50 153 THR A CA 1
ATOM 1217 C C . THR A 1 153 ? -30.283 0.077 0.269 1.00 66.50 153 THR A C 1
ATOM 1219 O O . THR A 1 153 ? -30.477 0.752 -0.738 1.00 66.50 153 THR A O 1
ATOM 1222 N N . ASP A 1 154 ? -30.229 -1.253 0.239 1.00 63.66 154 ASP A N 1
ATOM 1223 C CA . ASP A 1 154 ? -30.473 -2.029 -0.979 1.00 63.66 154 ASP A CA 1
ATOM 1224 C C . ASP A 1 154 ? -31.984 -2.259 -1.144 1.00 63.66 154 ASP A C 1
ATOM 1226 O O . ASP A 1 154 ? -32.508 -3.341 -0.873 1.00 63.66 154 ASP A O 1
ATOM 1230 N N . SER A 1 155 ? -32.715 -1.216 -1.545 1.00 58.38 155 SER A N 1
ATOM 1231 C CA . SER A 1 155 ? -34.096 -1.346 -2.021 1.00 58.38 155 SER A CA 1
ATOM 1232 C C . SER A 1 155 ? -34.142 -1.087 -3.522 1.00 58.38 155 SER A C 1
ATOM 1234 O O . SER A 1 155 ? -33.753 -0.013 -3.974 1.00 58.38 155 SER A O 1
ATOM 1236 N N . VAL A 1 156 ? -34.627 -2.057 -4.295 1.00 58.81 156 VAL A N 1
ATOM 1237 C CA . VAL A 1 156 ? -34.888 -1.877 -5.730 1.00 58.81 156 VAL A CA 1
ATOM 1238 C C . VAL A 1 156 ? -36.160 -1.031 -5.871 1.00 58.81 156 VAL A C 1
ATOM 1240 O O . VAL A 1 156 ? -37.199 -1.407 -5.333 1.00 58.81 156 VAL A O 1
ATOM 1243 N N . GLU A 1 157 ? -36.083 0.121 -6.546 1.00 58.75 157 GLU A N 1
ATOM 1244 C CA . GLU A 1 157 ? -37.217 1.062 -6.668 1.00 58.75 157 GLU A CA 1
ATOM 1245 C C . GLU A 1 157 ? -38.349 0.568 -7.588 1.00 58.75 157 GLU A C 1
ATOM 1247 O O . GLU A 1 157 ? -39.457 1.101 -7.535 1.00 58.75 157 GLU A O 1
ATOM 1252 N N . GLU A 1 158 ? -38.137 -0.486 -8.377 1.00 57.16 158 GLU A N 1
ATOM 1253 C CA . GLU A 1 158 ? -39.159 -1.033 -9.270 1.00 57.16 158 GLU A CA 1
ATOM 1254 C C . GLU A 1 158 ? -39.112 -2.561 -9.303 1.00 57.16 158 GLU A C 1
ATOM 1256 O O . GLU A 1 158 ? -38.312 -3.138 -10.020 1.00 57.16 158 GLU A O 1
ATOM 1261 N N . ASP A 1 159 ? -40.009 -3.213 -8.563 1.00 48.03 159 ASP A N 1
ATOM 1262 C CA . ASP A 1 159 ? -40.629 -4.459 -9.023 1.00 48.03 159 ASP A CA 1
ATOM 1263 C C . ASP A 1 159 ? -42.003 -4.594 -8.364 1.00 48.03 159 ASP A C 1
ATOM 1265 O O . ASP A 1 159 ? -42.163 -5.036 -7.226 1.00 48.03 159 ASP A O 1
ATOM 1269 N N . LYS A 1 160 ? -43.037 -4.167 -9.095 1.00 54.88 160 LYS A N 1
ATOM 1270 C CA . LYS A 1 160 ? -44.435 -4.422 -8.714 1.00 54.88 160 LYS A CA 1
ATOM 1271 C C . LYS A 1 160 ? -44.806 -5.901 -8.858 1.00 54.88 160 LYS A C 1
ATOM 1273 O O . LYS A 1 160 ? -45.857 -6.301 -8.367 1.00 54.88 160 LYS A O 1
ATOM 1278 N N . GLU A 1 161 ? -43.952 -6.710 -9.479 1.00 54.53 161 GLU A N 1
ATOM 1279 C CA . GLU A 1 161 ? -44.136 -8.145 -9.638 1.00 54.53 161 GLU A CA 1
ATOM 1280 C C . GLU A 1 161 ? -42.775 -8.846 -9.506 1.00 54.53 161 GLU A C 1
ATOM 1282 O O . GLU A 1 161 ? -41.938 -8.752 -10.390 1.00 54.53 161 GLU A O 1
ATOM 1287 N N . VAL A 1 162 ? -42.610 -9.606 -8.415 1.00 52.84 162 VAL A N 1
ATOM 1288 C CA . VAL A 1 162 ? -41.499 -10.536 -8.118 1.00 52.84 162 VAL A CA 1
ATOM 1289 C C . VAL A 1 162 ? -40.231 -9.892 -7.529 1.00 52.84 162 VAL A C 1
ATOM 1291 O O . VAL A 1 162 ? -39.479 -9.200 -8.195 1.00 52.84 162 VAL A O 1
ATOM 1294 N N . HIS A 1 163 ? -39.928 -10.221 -6.267 1.00 57.00 163 HIS A N 1
ATOM 1295 C CA . HIS A 1 163 ? -38.588 -10.056 -5.693 1.00 57.00 163 HIS A CA 1
ATOM 1296 C C . HIS A 1 163 ? -37.596 -10.944 -6.469 1.00 57.00 163 HIS A C 1
ATOM 1298 O O . HIS A 1 163 ? -37.415 -12.110 -6.119 1.00 57.00 163 HIS A O 1
ATOM 1304 N N . PHE A 1 164 ? -36.974 -10.434 -7.537 1.00 59.38 164 PHE A N 1
ATOM 1305 C CA . PHE A 1 164 ? -36.039 -11.219 -8.359 1.00 59.38 164 PHE A CA 1
ATOM 1306 C C . PHE A 1 164 ? -34.768 -11.644 -7.606 1.00 59.38 164 PHE A C 1
ATOM 1308 O O . PHE A 1 164 ? -34.122 -12.616 -7.998 1.00 59.38 164 PHE A O 1
ATOM 1315 N N . PHE A 1 165 ? -34.433 -10.971 -6.501 1.00 60.84 165 PHE A N 1
ATOM 1316 C CA . PHE A 1 165 ? -33.286 -11.303 -5.663 1.00 60.84 165 PHE A CA 1
ATOM 1317 C C . PHE A 1 165 ? -33.661 -11.242 -4.183 1.00 60.84 165 PHE A C 1
ATOM 1319 O O . PHE A 1 165 ? -34.243 -10.263 -3.714 1.00 60.84 165 PHE A O 1
ATOM 1326 N N . GLU A 1 166 ? -33.307 -12.282 -3.425 1.00 67.44 166 GLU A N 1
ATOM 1327 C CA . GLU A 1 166 ? -33.390 -12.219 -1.969 1.00 67.44 166 GLU A CA 1
ATOM 1328 C C . GLU A 1 166 ? -32.427 -11.150 -1.448 1.00 67.44 166 GLU A C 1
ATOM 1330 O O . GLU A 1 166 ? -31.260 -11.096 -1.833 1.00 67.44 166 GLU A O 1
ATOM 1335 N N . GLN A 1 167 ? -32.889 -10.340 -0.501 1.00 63.84 167 GLN A N 1
ATOM 1336 C CA . GLN A 1 167 ? -32.098 -9.259 0.089 1.00 63.84 167 GLN A CA 1
ATOM 1337 C C . GLN A 1 167 ? -30.785 -9.763 0.721 1.00 63.84 167 GLN A C 1
ATOM 1339 O O . GLN A 1 167 ? -29.751 -9.110 0.643 1.00 63.84 167 GLN A O 1
ATOM 1344 N N . LYS A 1 168 ? -30.778 -11.001 1.235 1.00 67.94 168 LYS A N 1
ATOM 1345 C CA . LYS A 1 168 ? -29.560 -11.679 1.710 1.00 67.94 168 LYS A CA 1
ATOM 1346 C C . LYS A 1 168 ? -28.523 -11.917 0.610 1.00 67.94 168 LYS A C 1
ATOM 1348 O O . LYS A 1 168 ? -27.334 -11.868 0.900 1.00 67.94 168 LYS A O 1
ATOM 1353 N N . VAL A 1 169 ? -28.959 -12.175 -0.624 1.00 69.94 169 VAL A N 1
ATOM 1354 C CA . VAL A 1 169 ? -28.064 -12.349 -1.776 1.00 69.94 169 VAL A CA 1
ATOM 1355 C C . VAL A 1 169 ? -27.427 -11.010 -2.131 1.00 69.94 169 VAL A C 1
ATOM 1357 O O . VAL A 1 169 ? -26.214 -10.962 -2.309 1.00 69.94 169 VAL A O 1
ATOM 1360 N N . LEU A 1 170 ? -28.199 -9.919 -2.135 1.00 68.50 170 LEU A N 1
ATOM 1361 C CA . LEU A 1 170 ? -27.681 -8.566 -2.382 1.00 68.50 170 LEU A CA 1
ATOM 1362 C C . LEU A 1 170 ? -26.617 -8.165 -1.351 1.00 68.50 170 LEU A C 1
ATOM 1364 O O . LEU A 1 170 ? -25.539 -7.718 -1.728 1.00 68.50 170 LEU A O 1
ATOM 1368 N N . HIS A 1 171 ? -26.839 -8.473 -0.071 1.00 69.44 171 HIS A N 1
ATOM 1369 C CA . HIS A 1 171 ? -25.869 -8.183 0.992 1.00 69.44 171 HIS A CA 1
ATOM 1370 C C . HIS A 1 171 ? -24.551 -8.976 0.870 1.00 69.44 171 HIS A C 1
ATOM 1372 O O . HIS A 1 171 ? -23.558 -8.620 1.503 1.00 69.44 171 HIS A O 1
ATOM 1378 N N . THR A 1 172 ? -24.525 -10.057 0.080 1.00 67.12 172 THR A N 1
ATOM 1379 C CA . THR A 1 172 ? -23.306 -10.842 -0.199 1.00 67.12 172 THR A CA 1
ATOM 1380 C C . THR A 1 172 ? -22.557 -10.399 -1.458 1.00 67.12 172 THR A C 1
ATOM 1382 O O . THR A 1 172 ? -21.474 -10.914 -1.740 1.00 67.12 172 THR A O 1
ATOM 1385 N N . VAL A 1 173 ? -23.101 -9.449 -2.222 1.00 69.19 173 VAL A N 1
ATOM 1386 C CA . VAL A 1 173 ? -22.484 -8.953 -3.453 1.00 69.19 173 VAL A CA 1
ATOM 1387 C C . VAL A 1 173 ? -21.325 -8.013 -3.107 1.00 69.19 173 VAL A C 1
ATOM 1389 O O . VAL A 1 173 ? -21.525 -6.905 -2.622 1.00 69.19 173 VAL A O 1
ATOM 1392 N N . ASN A 1 174 ? -20.094 -8.454 -3.380 1.00 65.75 174 ASN A N 1
ATOM 1393 C CA . ASN A 1 174 ? -18.878 -7.652 -3.221 1.00 65.75 174 ASN A CA 1
ATOM 1394 C C . ASN A 1 174 ? -18.256 -7.387 -4.602 1.00 65.75 174 ASN A C 1
ATOM 1396 O O . ASN A 1 174 ? -17.426 -8.159 -5.088 1.00 65.75 174 ASN A O 1
ATOM 1400 N N . ILE A 1 175 ? -18.737 -6.343 -5.283 1.00 68.69 175 ILE A N 1
ATOM 1401 C CA . ILE A 1 175 ? -18.273 -5.967 -6.626 1.00 68.69 175 ILE A CA 1
ATOM 1402 C C . ILE A 1 175 ? -17.049 -5.063 -6.497 1.00 68.69 175 ILE A C 1
ATOM 1404 O O . ILE A 1 175 ? -17.031 -4.116 -5.715 1.00 68.69 175 ILE A O 1
ATOM 1408 N N . ASN A 1 176 ? -16.035 -5.316 -7.325 1.00 58.88 176 ASN A N 1
ATOM 1409 C CA . ASN A 1 176 ? -14.848 -4.469 -7.390 1.00 58.88 176 ASN A CA 1
ATOM 1410 C C . ASN A 1 176 ? -15.223 -3.007 -7.684 1.00 58.88 176 ASN A C 1
ATOM 1412 O O . ASN A 1 176 ? -15.862 -2.718 -8.693 1.00 58.88 176 ASN A O 1
ATOM 1416 N N . GLY A 1 177 ? -14.764 -2.092 -6.829 1.00 62.62 177 GLY A N 1
ATOM 1417 C CA . GLY A 1 177 ? -14.977 -0.650 -6.985 1.00 62.62 177 GLY A CA 1
ATOM 1418 C C . GLY A 1 177 ? -16.241 -0.099 -6.318 1.00 62.62 177 GLY A C 1
ATOM 1419 O O . GLY A 1 177 ? -16.479 1.099 -6.428 1.00 62.62 177 GLY A O 1
ATOM 1420 N N . ILE A 1 178 ? -17.023 -0.927 -5.618 1.00 70.19 178 ILE A N 1
ATOM 1421 C CA . ILE A 1 178 ? -18.182 -0.494 -4.822 1.00 70.19 178 ILE A CA 1
ATOM 1422 C C . ILE A 1 178 ? -17.923 -0.830 -3.349 1.00 70.19 178 ILE A C 1
ATOM 1424 O O . ILE A 1 178 ? -17.271 -1.828 -3.042 1.00 70.19 178 ILE A O 1
ATOM 1428 N N . LEU A 1 179 ? -18.397 0.027 -2.438 1.00 64.38 179 LEU A N 1
ATOM 1429 C CA . LEU A 1 179 ? -18.330 -0.241 -1.002 1.00 64.38 179 LEU A CA 1
ATOM 1430 C C . LEU A 1 179 ? -19.152 -1.494 -0.649 1.00 64.38 179 LEU A C 1
ATOM 1432 O O . LEU A 1 179 ? -20.210 -1.715 -1.243 1.00 64.38 179 LEU A O 1
ATOM 1436 N N . PRO A 1 180 ? -18.694 -2.305 0.317 1.00 70.94 180 PRO A N 1
ATOM 1437 C CA . PRO A 1 180 ? -19.463 -3.445 0.795 1.00 70.94 180 PRO A CA 1
ATOM 1438 C C . PRO A 1 180 ? -20.777 -2.988 1.443 1.00 70.94 180 PRO A C 1
ATOM 1440 O O . PRO A 1 180 ? -20.871 -1.878 1.966 1.00 70.94 180 PRO A O 1
ATOM 1443 N N . HIS A 1 181 ? -21.772 -3.882 1.465 1.00 74.50 181 HIS A N 1
ATOM 1444 C CA . HIS A 1 181 ? -23.085 -3.629 2.076 1.00 74.50 181 HIS A CA 1
ATOM 1445 C C . HIS A 1 181 ? -22.989 -3.134 3.528 1.00 74.50 181 HIS A C 1
ATOM 1447 O O . HIS A 1 181 ? -23.778 -2.294 3.950 1.00 74.50 181 HIS A O 1
ATOM 1453 N N . LYS A 1 182 ? -22.020 -3.643 4.298 1.00 76.94 182 LYS A N 1
ATOM 1454 C CA . LYS A 1 182 ? -21.743 -3.183 5.660 1.00 76.94 182 LYS A CA 1
ATOM 1455 C C . LYS A 1 182 ? -20.431 -2.413 5.690 1.00 76.94 182 LYS A C 1
ATOM 1457 O O . LYS A 1 182 ? -19.380 -2.984 5.404 1.00 76.94 182 LYS A O 1
ATOM 1462 N N . LEU A 1 183 ? -20.503 -1.154 6.102 1.00 78.69 183 LEU A N 1
ATOM 1463 C CA . LEU A 1 183 ? -19.350 -0.325 6.416 1.00 78.69 183 LEU A CA 1
ATOM 1464 C C . LEU A 1 183 ? -19.283 -0.119 7.931 1.00 78.69 183 LEU A C 1
ATOM 1466 O O . LEU A 1 183 ? -20.259 0.301 8.548 1.00 78.69 183 LEU A O 1
ATOM 1470 N N . THR A 1 184 ? -18.130 -0.412 8.518 1.00 76.75 184 THR A N 1
ATOM 1471 C CA . THR A 1 184 ? -17.858 -0.188 9.940 1.00 76.75 184 THR A CA 1
ATOM 1472 C C . THR A 1 184 ? -16.774 0.879 10.050 1.00 76.75 184 THR A C 1
ATOM 1474 O O . THR A 1 184 ? -15.714 0.728 9.440 1.00 76.75 184 THR A O 1
ATOM 1477 N N . LEU A 1 185 ? -17.067 1.951 10.787 1.00 75.25 185 LEU A N 1
ATOM 1478 C CA . LEU A 1 185 ? -16.151 3.051 11.101 1.00 75.25 185 LEU A CA 1
ATOM 1479 C C . LEU A 1 185 ? -15.886 3.111 12.603 1.00 75.25 185 LEU A C 1
ATOM 1481 O O . LEU A 1 185 ? -16.755 2.623 13.369 1.00 75.25 185 LEU A O 1
#

Secondary structure (DSSP, 8-state):
--TT-GGGSTTGGGSPPP-----TTGGG-SSHHHHHHHHHHHHHHHHHHTT-SPB-TTT-TT-BPPPGGG----------GGGTTGGGSTT---HHHHHHHHHHTTTTT-TTT-SHHHHHT-----S-HHHHHHHHHHHHTTS-S---EEE-----S--SS---S-HHHHTT---TTS--SEEE-

Organism: NCBI:txid29920

pLDDT: mean 75.44, std 12.64, range [44.62, 92.0]